Protein AF-A0A558DCY4-F1 (afdb_monomer_lite)

Secondary structure (DSSP, 8-state):
-HHHHTSTTEEEEEETTEEEEEESS-TT-EEE-PPPPTT--GGG----------PPPP------PPP---------TTPPP-----PPP----------S--PPPPS-------S---------S----PSPPPP----HHHHHHHHHHHHHHHHTTTSEEEEETTTEEEEHHHHHHHHHHTTTT-HHHHHHHHHHHHHHHHHHHHHHHHHHTTS--S-HHHHHHHHHHHHHHHHHHHHHHHHHHTT-GGGB-HHHHHHHHHHHHHHHHHHHHHH--

Foldseek 3Di:
DVVLVPDPQWDWDDDPNWIWTARPVDRVPIDGDDPDPPPDDPVPPDDPDPPPPPDDPDDPDDPDDDDDPDDDPPDDPDDDDDPPDDDDDDDDDDDDDDDPDDDDDDPDDDDDDDPDDPDPDPDDPDPDDDDPDPDDDQPLVLLVLLLLLLVLLQVLQQDFWFADPVPGTAGNVNLLVVLVVVPPDDPLSVLSNCLSVLSNVLSVVSNVLSVCSRDDDPCLQVSLVVLVVSLVSLVVSLVSCCVSVPPPPPGTDPSNVSSVVSSVSSVVSSVCSNPPD

Radius of gyration: 35.5 Å; chains: 1; bounding box: 78×74×93 Å

Sequence (277 aa):
MRSSKGRPGSQVVRRQGRVFVVNKQNPRLKARRRRPRPDLPDTARPAPRAVTICGCPADPGRDRGSPRFEGLSMSYPNQPPQWQGHNPPQTSGPGGVPGPYGPPGAPGQYPQYGPGQSGPGPYGPGGAYGPPVPEARNNVPAAIILILGGLLGVVQAFLPWVSMPAVGSLTGFDLVSLAGDAGGGAVEATIFQVCLIAVLVCGGLLLIAGASLVVPMRNRKVLGALSLLVTVMMTVAVVLLLVKAGLGFSGLSVGFYCFLASAVICWPGSLIALFKR

Structure (mmCIF, N/CA/C/O backbone):
data_AF-A0A558DCY4-F1
#
_entry.id   AF-A0A558DCY4-F1
#
loop_
_atom_site.group_PDB
_atom_site.id
_atom_site.type_symbol
_atom_site.label_atom_id
_atom_site.label_alt_id
_atom_site.label_comp_id
_atom_site.label_asym_id
_atom_site.label_entity_id
_atom_site.label_seq_id
_atom_site.pdbx_PDB_ins_code
_atom_site.Cartn_x
_atom_site.Cartn_y
_atom_site.Cartn_z
_atom_site.occupancy
_atom_site.B_iso_or_equiv
_atom_site.auth_seq_id
_atom_site.auth_comp_id
_atom_site.auth_asym_id
_atom_site.auth_atom_id
_atom_site.pdbx_PDB_model_num
ATOM 1 N N . MET A 1 1 ? -9.649 -19.372 53.830 1.00 52.66 1 MET A N 1
ATOM 2 C CA . MET A 1 1 ? -10.724 -18.379 53.558 1.00 52.66 1 MET A CA 1
ATOM 3 C C . MET A 1 1 ? -11.730 -18.214 54.691 1.00 52.66 1 MET A C 1
ATOM 5 O O . MET A 1 1 ? -12.218 -17.102 54.845 1.00 52.66 1 MET A O 1
ATOM 9 N N . ARG A 1 2 ? -12.036 -19.252 55.489 1.00 56.38 2 ARG A N 1
ATOM 10 C CA . ARG A 1 2 ? -12.933 -19.104 56.654 1.00 56.38 2 ARG A CA 1
ATOM 11 C C . ARG A 1 2 ? -12.394 -18.089 57.682 1.00 56.38 2 ARG A C 1
ATOM 13 O O . ARG A 1 2 ? -13.138 -17.219 58.102 1.00 56.38 2 ARG A O 1
ATOM 20 N N . SER A 1 3 ? -11.080 -18.092 57.929 1.00 59.16 3 SER A N 1
ATOM 21 C CA . SER A 1 3 ? -10.411 -17.157 58.856 1.00 59.16 3 SER A CA 1
ATOM 22 C C . SER A 1 3 ? -10.510 -15.666 58.460 1.00 59.16 3 SER A C 1
ATOM 24 O O . SER A 1 3 ? -10.630 -14.805 59.321 1.00 59.16 3 SER A O 1
ATOM 26 N N . SER A 1 4 ? -10.532 -15.327 57.165 1.00 59.69 4 SER A N 1
ATOM 27 C CA . SER A 1 4 ? -10.539 -13.922 56.706 1.00 59.69 4 SER A CA 1
ATOM 28 C C . SER A 1 4 ? -11.935 -13.286 56.707 1.00 59.69 4 SER A C 1
ATOM 30 O O . SER A 1 4 ? -12.057 -12.064 56.787 1.00 59.69 4 SER A O 1
ATOM 32 N N . LYS A 1 5 ? -12.986 -14.111 56.590 1.00 67.44 5 LYS A N 1
ATOM 33 C CA . LYS A 1 5 ? -14.389 -13.668 56.602 1.00 67.44 5 LYS A CA 1
ATOM 34 C C . LYS A 1 5 ? -14.872 -13.265 57.997 1.00 67.44 5 LYS A C 1
ATOM 36 O O . LYS A 1 5 ? -15.756 -12.429 58.078 1.00 67.44 5 LYS A O 1
ATOM 41 N N . GLY A 1 6 ? -14.294 -13.836 59.056 1.00 73.44 6 GLY A N 1
ATOM 42 C CA . GLY A 1 6 ? -14.683 -13.548 60.441 1.00 73.44 6 GLY A CA 1
ATOM 43 C C . GLY A 1 6 ? -14.060 -12.284 61.038 1.00 73.44 6 GLY A C 1
ATOM 44 O O . GLY A 1 6 ? -14.342 -11.963 62.183 1.00 73.44 6 GLY A O 1
ATOM 45 N N . ARG A 1 7 ? -13.197 -11.569 60.301 1.00 78.19 7 ARG A N 1
ATOM 46 C CA . ARG A 1 7 ? -12.603 -10.319 60.794 1.00 78.19 7 ARG A CA 1
ATOM 47 C C . ARG A 1 7 ? -13.562 -9.142 60.563 1.00 78.19 7 ARG A C 1
ATOM 49 O O . ARG A 1 7 ? -14.068 -9.015 59.442 1.00 78.19 7 ARG A O 1
ATOM 56 N N . PRO A 1 8 ? -13.784 -8.268 61.562 1.00 79.38 8 PRO A N 1
ATOM 57 C CA . PRO A 1 8 ? -14.585 -7.063 61.380 1.00 79.38 8 PRO A CA 1
ATOM 58 C C . PRO A 1 8 ? -14.003 -6.203 60.244 1.00 79.38 8 PRO A C 1
ATOM 60 O O . PRO A 1 8 ? -12.789 -6.141 60.035 1.00 79.38 8 PRO A O 1
ATOM 63 N N . GLY A 1 9 ? -14.882 -5.614 59.430 1.00 80.50 9 GLY A N 1
ATOM 64 C CA . GLY A 1 9 ? -14.495 -4.781 58.284 1.00 80.50 9 GLY A CA 1
ATOM 65 C C . GLY A 1 9 ? -14.114 -5.531 56.998 1.00 80.50 9 GLY A C 1
ATOM 66 O O . GLY A 1 9 ? -13.720 -4.888 56.021 1.00 80.50 9 GLY A O 1
ATOM 67 N N . SER A 1 10 ? -14.231 -6.863 56.952 1.00 84.19 10 SER A N 1
ATOM 68 C CA . SER A 1 10 ? -14.021 -7.653 55.731 1.00 84.19 10 SER A CA 1
ATOM 69 C C . SER A 1 10 ? -15.229 -7.587 5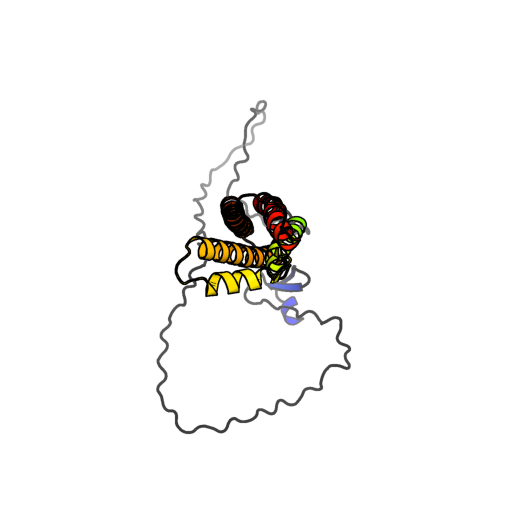4.786 1.00 84.19 10 SER A C 1
ATOM 71 O O . SER A 1 10 ? -16.302 -8.090 55.104 1.00 84.19 10 SER A O 1
ATOM 73 N N . GLN A 1 11 ? -15.047 -7.037 53.581 1.00 85.44 11 GLN A N 1
ATOM 74 C CA . GLN A 1 11 ? -16.069 -6.979 52.532 1.00 85.44 11 GLN A CA 1
ATOM 75 C C . GLN A 1 11 ? -15.696 -7.877 51.345 1.00 85.44 11 GLN A C 1
ATOM 77 O O . GLN A 1 11 ? -14.566 -7.859 50.849 1.00 85.44 11 GLN A O 1
ATOM 82 N N . VAL A 1 12 ? -16.661 -8.658 50.858 1.00 83.75 12 VAL A N 1
ATOM 83 C CA . VAL A 1 12 ? -16.511 -9.446 49.629 1.00 83.75 12 VAL A CA 1
ATOM 84 C C . VAL A 1 12 ? -16.914 -8.577 48.442 1.00 83.75 12 VAL A C 1
ATOM 86 O O . VAL A 1 12 ? -18.043 -8.104 48.373 1.00 83.75 12 VAL A O 1
ATOM 89 N N . VAL A 1 13 ? -16.002 -8.379 47.493 1.00 84.62 13 VAL A N 1
ATOM 90 C CA . VAL A 1 13 ? -16.231 -7.575 46.287 1.00 84.62 13 VAL A CA 1
ATOM 91 C C . VAL A 1 13 ? -15.954 -8.430 45.053 1.00 84.62 13 VAL A C 1
ATOM 93 O O . VAL A 1 13 ? -14.927 -9.107 44.966 1.00 84.62 13 VAL A O 1
ATOM 96 N N . ARG A 1 14 ? -16.859 -8.404 44.070 1.00 81.19 14 ARG A N 1
ATOM 97 C CA . ARG A 1 14 ? -16.650 -9.021 42.751 1.00 81.19 14 ARG A CA 1
ATOM 98 C C . ARG A 1 14 ? -16.167 -7.964 41.758 1.00 81.19 14 ARG A C 1
ATOM 100 O O . ARG A 1 14 ? -16.810 -6.935 41.604 1.00 81.19 14 ARG A O 1
ATOM 107 N N . ARG A 1 15 ? -15.041 -8.213 41.081 1.00 81.94 15 ARG A N 1
ATOM 108 C CA . ARG A 1 15 ? -14.532 -7.375 39.976 1.00 81.94 15 ARG A CA 1
ATOM 109 C C . ARG A 1 15 ? -14.029 -8.274 38.847 1.00 81.94 15 ARG A C 1
ATOM 111 O O . ARG A 1 15 ? -13.264 -9.200 39.116 1.00 81.94 15 ARG A O 1
ATOM 118 N N . GLN A 1 16 ? -14.468 -8.023 37.608 1.00 81.12 16 GLN A N 1
ATOM 119 C CA . GLN A 1 16 ? -14.037 -8.750 36.395 1.00 81.12 16 GLN A CA 1
ATOM 120 C C . GLN A 1 16 ? -14.110 -10.287 36.532 1.00 81.12 16 GLN A C 1
ATOM 122 O O . GLN A 1 16 ? -13.143 -11.008 36.286 1.00 81.12 16 GLN A O 1
ATOM 127 N N . GLY A 1 17 ? -15.229 -10.809 37.045 1.00 80.06 17 GLY A N 1
ATOM 128 C CA . GLY A 1 17 ? -15.421 -12.255 37.225 1.00 80.06 17 GLY A CA 1
ATOM 129 C C . GLY A 1 17 ? -14.544 -12.913 38.306 1.00 80.06 17 GLY A C 1
ATOM 130 O O . GLY A 1 17 ? -14.553 -14.143 38.430 1.00 80.06 17 GLY A O 1
ATOM 131 N N . ARG A 1 18 ? -13.801 -12.129 39.101 1.00 77.69 18 ARG A N 1
ATOM 132 C CA . ARG A 1 18 ? -12.980 -12.582 40.236 1.00 77.69 18 ARG A CA 1
ATOM 133 C C . ARG A 1 18 ? -13.580 -12.084 41.556 1.00 77.69 18 ARG A C 1
ATOM 135 O O . ARG A 1 18 ? -14.090 -10.968 41.635 1.00 77.69 18 ARG A O 1
ATOM 142 N N . VAL A 1 19 ? -13.523 -12.922 42.594 1.00 79.88 19 VAL A N 1
ATOM 143 C CA . VAL A 1 19 ? -14.001 -12.595 43.949 1.00 79.88 19 VAL A CA 1
ATOM 144 C C . VAL A 1 19 ? -12.804 -12.189 44.807 1.00 79.88 19 VAL A C 1
ATOM 146 O O . VAL A 1 19 ? -11.870 -12.978 44.980 1.00 79.88 19 VAL A O 1
ATOM 149 N N . PHE A 1 20 ? -12.846 -10.978 45.351 1.00 80.50 20 PHE A N 1
ATOM 150 C CA . PHE A 1 20 ? -11.863 -10.440 46.285 1.00 80.50 20 PHE A CA 1
ATOM 151 C C . PHE A 1 20 ? -12.498 -10.297 47.667 1.00 80.50 20 PHE A C 1
ATOM 153 O O . PHE A 1 20 ? -13.674 -9.959 47.779 1.00 80.50 20 PHE A O 1
ATOM 160 N N . VAL A 1 21 ? -11.720 -10.539 48.719 1.00 83.31 21 VAL A N 1
ATOM 161 C CA . VAL A 1 21 ? -12.086 -10.141 50.083 1.00 83.31 21 VAL A CA 1
ATOM 162 C C . VAL A 1 21 ? -11.142 -9.012 50.461 1.00 83.31 21 VAL A C 1
ATOM 164 O O . VAL A 1 21 ? -9.927 -9.215 50.492 1.00 83.31 21 VAL A O 1
ATOM 167 N N . VAL A 1 22 ? -11.691 -7.818 50.658 1.00 82.88 22 VAL A N 1
ATOM 168 C CA . VAL A 1 22 ? -10.939 -6.615 51.019 1.00 82.88 22 VAL A CA 1
ATOM 169 C C . VAL A 1 22 ? -11.360 -6.225 52.426 1.00 82.88 22 VAL A C 1
ATOM 171 O O . VAL A 1 22 ? -12.546 -6.040 52.681 1.00 82.88 22 VAL A O 1
ATOM 174 N N . ASN A 1 23 ? -10.402 -6.114 53.340 1.00 84.44 23 ASN A N 1
ATOM 175 C CA . ASN A 1 23 ? -10.661 -5.566 54.663 1.00 84.44 23 ASN A CA 1
ATOM 176 C C . ASN A 1 23 ? -10.455 -4.044 54.620 1.00 84.44 23 ASN A C 1
ATOM 178 O O . ASN A 1 23 ? -9.368 -3.586 54.262 1.00 84.44 23 ASN A O 1
ATOM 182 N N . LYS A 1 24 ? -11.498 -3.265 54.940 1.00 79.31 24 LYS A N 1
ATOM 183 C CA . LYS A 1 24 ? -11.440 -1.791 54.908 1.00 79.31 24 LYS A CA 1
ATOM 184 C C . LYS A 1 24 ? -10.481 -1.212 55.952 1.00 79.31 24 LYS A C 1
ATOM 186 O O . LYS A 1 24 ? -9.876 -0.182 55.688 1.00 79.31 24 LYS A O 1
ATOM 191 N N . GLN A 1 25 ? -10.328 -1.874 57.100 1.00 80.75 25 GLN A N 1
ATOM 192 C CA . GLN A 1 25 ? -9.461 -1.419 58.191 1.00 80.75 25 GLN A CA 1
ATOM 193 C C . GLN A 1 25 ? -7.987 -1.729 57.918 1.00 80.75 25 GLN A C 1
ATOM 195 O O . GLN A 1 25 ? -7.107 -1.014 58.383 1.00 80.75 25 GLN A O 1
ATOM 200 N N . ASN A 1 26 ? -7.698 -2.778 57.141 1.00 79.50 26 ASN A N 1
ATOM 201 C CA . ASN A 1 26 ? -6.329 -3.120 56.772 1.00 79.50 26 ASN A CA 1
ATOM 202 C C . ASN A 1 26 ? -6.224 -3.543 55.291 1.00 79.50 26 ASN A C 1
ATOM 204 O O . ASN A 1 26 ? -6.320 -4.736 54.971 1.00 79.50 26 ASN A O 1
ATOM 208 N N . PRO A 1 27 ? -5.975 -2.585 54.372 1.00 76.19 27 PRO A N 1
ATOM 209 C CA . PRO A 1 27 ? -5.927 -2.826 52.926 1.00 76.19 27 PRO A CA 1
ATOM 210 C C . PRO A 1 27 ? -4.817 -3.783 52.472 1.00 76.19 27 PRO A C 1
ATOM 212 O O . PRO A 1 27 ? -4.854 -4.249 51.329 1.00 76.19 27 PRO A O 1
ATOM 215 N N . ARG A 1 28 ? -3.827 -4.066 53.335 1.00 74.56 28 ARG A N 1
ATOM 216 C CA . ARG A 1 28 ? -2.714 -4.986 53.047 1.00 74.56 28 ARG A CA 1
ATOM 217 C C . ARG A 1 28 ? -3.142 -6.457 53.111 1.00 74.56 28 ARG A C 1
ATOM 219 O O . ARG A 1 28 ? -2.516 -7.305 52.483 1.00 74.56 28 ARG A O 1
ATOM 226 N N . LEU A 1 29 ? -4.255 -6.768 53.780 1.00 68.75 29 LEU A N 1
ATOM 227 C CA . LEU A 1 29 ? -4.820 -8.118 53.859 1.00 68.75 29 LEU A CA 1
ATOM 228 C C . LEU A 1 29 ? -5.754 -8.403 52.670 1.00 68.75 29 LEU A C 1
ATOM 230 O O . LEU A 1 29 ? -6.967 -8.548 52.828 1.00 68.75 29 LEU A O 1
ATOM 234 N N . LYS A 1 30 ? -5.202 -8.485 51.454 1.00 68.12 30 LYS A N 1
ATOM 235 C CA . LYS A 1 30 ? -5.955 -8.901 50.255 1.00 68.12 30 LYS A CA 1
ATOM 236 C C . LYS A 1 30 ? -5.754 -10.388 49.992 1.00 68.12 30 LYS A C 1
ATOM 238 O O . LYS A 1 30 ? -4.741 -10.806 49.443 1.00 68.12 30 LYS A O 1
ATOM 243 N N . ALA A 1 31 ? -6.758 -11.195 50.321 1.00 71.94 31 ALA A N 1
ATOM 244 C CA . ALA A 1 31 ? -6.785 -12.599 49.922 1.00 71.94 31 ALA A CA 1
ATOM 245 C C . ALA A 1 31 ? -7.460 -12.734 48.547 1.00 71.94 31 ALA A C 1
ATOM 247 O O . ALA A 1 31 ? -8.645 -12.425 48.383 1.00 71.94 31 ALA A O 1
ATOM 248 N N . ARG A 1 32 ? -6.717 -13.208 47.540 1.00 68.06 32 ARG A N 1
ATOM 249 C CA . ARG A 1 32 ? -7.253 -13.473 46.197 1.00 68.06 32 ARG A CA 1
ATOM 250 C C . ARG A 1 32 ? -7.753 -14.913 46.107 1.00 68.06 32 ARG A C 1
ATOM 252 O O . ARG A 1 32 ? -6.980 -15.846 46.313 1.00 68.06 32 ARG A O 1
ATOM 259 N N . ARG A 1 33 ? -9.020 -15.121 45.726 1.00 68.62 33 ARG A N 1
ATOM 260 C CA . ARG A 1 33 ? -9.483 -16.460 45.329 1.00 68.62 33 ARG A CA 1
ATOM 261 C C . ARG A 1 33 ? -8.935 -16.764 43.937 1.00 68.62 33 ARG A C 1
ATOM 263 O O . ARG A 1 33 ? -9.321 -16.101 42.973 1.00 68.62 33 ARG A O 1
ATOM 270 N N . ARG A 1 34 ? -8.052 -17.760 43.807 1.00 62.53 34 ARG A N 1
ATOM 271 C CA . ARG A 1 34 ? -7.831 -18.393 42.499 1.00 62.53 34 ARG A CA 1
ATOM 272 C C . ARG A 1 34 ? -9.166 -19.020 42.085 1.00 62.53 34 ARG A C 1
ATOM 274 O O . ARG A 1 34 ? -9.778 -19.727 42.885 1.00 62.53 34 ARG A O 1
ATOM 281 N N . ARG A 1 35 ? -9.664 -18.689 40.887 1.00 63.62 35 ARG A N 1
ATOM 282 C CA . ARG A 1 35 ? -10.815 -19.398 40.309 1.00 63.62 35 ARG A CA 1
ATOM 283 C C . ARG A 1 35 ? -10.435 -20.884 40.241 1.00 63.62 35 ARG A C 1
ATOM 285 O O . ARG A 1 35 ? -9.334 -21.164 39.763 1.00 63.62 35 ARG A O 1
ATOM 292 N N . PRO A 1 36 ? -11.296 -21.806 40.699 1.00 60.84 36 PRO A N 1
ATOM 293 C CA . PRO A 1 36 ? -11.216 -23.189 40.251 1.00 60.84 36 PRO A CA 1
ATOM 294 C C . PRO A 1 36 ? -11.235 -23.166 38.717 1.00 60.84 36 PRO A C 1
ATOM 296 O O . PRO A 1 36 ? -12.074 -22.467 38.143 1.00 60.84 36 PRO A O 1
ATOM 299 N N . ARG A 1 37 ? -10.260 -23.810 38.064 1.00 62.88 37 ARG A N 1
ATOM 300 C CA . ARG A 1 37 ? -10.316 -24.021 36.611 1.00 62.88 37 ARG A CA 1
ATOM 301 C C . ARG A 1 37 ? -11.556 -24.887 36.349 1.00 62.88 37 ARG A C 1
ATOM 303 O O . ARG A 1 37 ? -11.619 -25.946 36.966 1.00 62.88 37 ARG A O 1
ATOM 310 N N . PRO A 1 38 ? -12.528 -24.441 35.534 1.00 64.38 38 PRO A N 1
ATOM 311 C CA . PRO A 1 38 ? -13.758 -25.200 35.306 1.00 64.38 38 PRO A CA 1
ATOM 312 C C . PRO A 1 38 ? -13.541 -26.544 34.594 1.00 64.38 38 PRO A C 1
ATOM 314 O O . PRO A 1 38 ? -14.402 -27.404 34.685 1.00 64.38 38 PRO A O 1
ATOM 317 N N . ASP A 1 39 ? -12.377 -26.753 33.968 1.00 66.88 39 ASP A N 1
ATOM 318 C CA . ASP A 1 39 ? -12.227 -27.791 32.937 1.00 66.88 39 ASP A CA 1
ATOM 319 C C . ASP A 1 39 ? -11.108 -28.805 33.220 1.00 66.88 39 ASP A C 1
ATOM 321 O O . ASP A 1 39 ? -10.559 -29.393 32.293 1.00 66.88 39 ASP A O 1
ATOM 325 N N . LEU A 1 40 ? -10.716 -29.004 34.486 1.00 59.88 40 LEU A N 1
ATOM 326 C CA . LEU A 1 40 ? -9.776 -30.077 34.823 1.00 59.88 40 LEU A CA 1
ATOM 327 C C . LEU A 1 40 ? -10.504 -31.184 35.601 1.00 59.88 40 LEU A C 1
ATOM 329 O O . LEU A 1 40 ? -10.828 -30.955 36.768 1.00 59.88 40 LEU A O 1
ATOM 333 N N . PRO A 1 41 ? -10.776 -32.355 34.990 1.00 71.75 41 PRO A N 1
ATOM 334 C CA . PRO A 1 41 ? -11.315 -33.499 35.718 1.00 71.75 41 PRO A CA 1
ATOM 335 C C . PRO A 1 41 ? -10.353 -33.889 36.849 1.00 71.75 41 PRO A C 1
ATOM 337 O O . PRO A 1 41 ? -9.132 -33.841 36.681 1.00 71.75 41 PRO A O 1
ATOM 340 N N . ASP A 1 42 ? -10.893 -34.264 38.014 1.00 59.09 42 ASP A N 1
ATOM 341 C CA . ASP A 1 42 ? -10.106 -34.565 39.225 1.00 59.09 42 ASP A CA 1
ATOM 342 C C . ASP A 1 42 ? -9.098 -35.719 39.033 1.00 59.09 42 ASP A C 1
ATOM 344 O O . ASP A 1 42 ? -8.146 -35.846 39.802 1.00 59.09 42 ASP A O 1
ATOM 348 N N . THR A 1 43 ? -9.230 -36.501 37.959 1.00 69.50 43 THR A N 1
ATOM 349 C CA . THR A 1 43 ? -8.285 -37.553 37.557 1.00 69.50 43 THR A CA 1
ATOM 350 C C . THR A 1 43 ? -6.954 -37.023 37.015 1.00 69.50 43 THR A C 1
ATOM 352 O O . THR A 1 43 ? -5.982 -37.771 36.958 1.00 69.50 43 THR A O 1
ATOM 355 N N . ALA A 1 44 ? -6.862 -35.735 36.664 1.00 56.28 44 ALA A N 1
ATOM 356 C CA . ALA A 1 44 ? -5.641 -35.106 36.154 1.00 56.28 44 ALA A CA 1
ATOM 357 C C . ALA A 1 44 ? -4.844 -34.345 37.231 1.00 56.28 44 ALA A C 1
ATOM 359 O O . ALA A 1 44 ? -3.993 -33.514 36.899 1.00 56.28 44 ALA A O 1
ATOM 360 N N . ARG A 1 45 ? -5.099 -34.589 38.526 1.00 49.00 45 ARG A N 1
ATOM 361 C CA . ARG A 1 45 ? -4.171 -34.165 39.584 1.00 49.00 45 ARG A CA 1
ATOM 362 C C . ARG A 1 45 ? -3.000 -35.146 39.627 1.00 49.00 45 ARG A C 1
ATOM 364 O O . ARG A 1 45 ? -3.188 -36.256 40.120 1.00 49.00 45 ARG A O 1
ATOM 371 N N . PRO A 1 46 ? -1.791 -34.771 39.167 1.00 55.78 46 PRO A N 1
ATOM 372 C CA . PRO A 1 46 ? -0.624 -35.592 39.431 1.00 55.78 46 PRO A CA 1
ATOM 373 C C . PRO A 1 46 ? -0.477 -35.721 40.949 1.00 55.78 46 PRO A C 1
ATOM 375 O O . PRO A 1 46 ? -0.542 -34.718 41.670 1.00 55.78 46 PRO A O 1
ATOM 378 N N . ALA A 1 47 ? -0.319 -36.958 41.423 1.00 59.72 47 ALA A N 1
ATOM 379 C CA . ALA A 1 47 ? 0.036 -37.245 42.806 1.00 59.72 47 ALA A CA 1
ATOM 380 C C . ALA A 1 47 ? 1.196 -36.324 43.226 1.00 59.72 47 ALA A C 1
ATOM 382 O O . ALA A 1 47 ? 2.054 -36.032 42.384 1.00 59.72 47 ALA A O 1
ATOM 383 N N . PRO A 1 48 ? 1.218 -35.824 44.476 1.00 51.69 48 PRO A N 1
ATOM 384 C CA . PRO A 1 48 ? 2.277 -34.946 44.949 1.00 51.69 48 PRO A CA 1
ATOM 385 C C . PRO A 1 48 ? 3.615 -35.655 44.746 1.00 51.69 48 PRO A C 1
ATOM 387 O O . PRO A 1 48 ? 3.980 -36.551 45.501 1.00 51.69 48 PRO A O 1
ATOM 390 N N . ARG A 1 49 ? 4.330 -35.287 43.677 1.00 46.53 49 ARG A N 1
ATOM 391 C CA . ARG A 1 49 ? 5.702 -35.729 43.475 1.00 46.53 49 ARG A CA 1
ATOM 392 C C . ARG A 1 49 ? 6.472 -35.160 44.649 1.00 46.53 49 ARG A C 1
ATOM 394 O O . ARG A 1 49 ? 6.532 -33.939 44.805 1.00 46.53 49 ARG A O 1
ATOM 401 N N . ALA A 1 50 ? 6.987 -36.057 45.486 1.00 47.81 50 ALA A N 1
ATOM 402 C CA . ALA A 1 50 ? 7.979 -35.733 46.488 1.00 47.81 50 ALA A CA 1
ATOM 403 C C . ALA A 1 50 ? 9.036 -34.871 45.795 1.00 47.81 50 ALA A C 1
ATOM 405 O O . ALA A 1 50 ? 9.678 -35.302 44.836 1.00 47.81 50 ALA A O 1
ATOM 406 N N . VAL A 1 51 ? 9.113 -33.606 46.200 1.00 44.88 51 VAL A N 1
ATOM 407 C CA . VAL A 1 51 ? 10.151 -32.700 45.733 1.00 44.88 51 VAL A CA 1
ATOM 408 C C . VAL A 1 51 ? 11.426 -33.201 46.390 1.00 44.88 51 VAL A C 1
ATOM 410 O O . VAL A 1 51 ? 11.739 -32.837 47.520 1.00 44.88 51 VAL A O 1
ATOM 413 N N . THR A 1 52 ? 12.123 -34.102 45.702 1.00 50.47 52 THR A N 1
ATOM 414 C CA . THR A 1 52 ? 13.517 -34.404 45.994 1.00 50.47 52 THR A CA 1
ATOM 415 C C . THR A 1 52 ? 14.275 -33.115 45.734 1.00 50.47 52 THR A C 1
ATOM 417 O O . THR A 1 52 ? 14.458 -32.697 44.592 1.00 50.47 52 THR A O 1
ATOM 420 N N . ILE A 1 53 ? 14.636 -32.437 46.819 1.00 45.72 53 ILE A N 1
ATOM 421 C CA . ILE A 1 53 ? 15.583 -31.333 46.810 1.00 45.72 53 ILE A CA 1
ATOM 422 C C . ILE A 1 53 ? 16.901 -31.953 46.344 1.00 45.72 53 ILE A C 1
ATOM 424 O O . ILE A 1 53 ? 17.592 -32.606 47.120 1.00 45.72 53 ILE A O 1
ATOM 428 N N . CYS A 1 54 ? 17.214 -31.828 45.053 1.00 41.25 54 CYS A N 1
ATOM 429 C CA . CYS A 1 54 ? 18.557 -32.099 44.566 1.00 41.25 54 CYS A CA 1
ATOM 430 C C . CYS A 1 54 ? 19.486 -31.119 45.282 1.00 41.25 54 CYS A C 1
ATOM 432 O O . CYS A 1 54 ? 19.429 -29.913 45.046 1.00 41.25 54 CYS A O 1
ATOM 434 N N . GLY A 1 55 ? 20.287 -31.650 46.206 1.00 44.81 55 GLY A N 1
ATOM 435 C CA . GLY A 1 55 ? 21.383 -30.925 46.818 1.00 44.81 55 GLY A CA 1
ATOM 436 C C . GLY A 1 55 ? 22.343 -30.478 45.726 1.00 44.81 55 GLY A C 1
ATOM 437 O O . GLY A 1 55 ? 22.933 -31.305 45.033 1.00 44.81 55 GLY A O 1
ATOM 438 N N . CYS A 1 56 ? 22.485 -29.166 45.564 1.00 39.94 56 CYS A N 1
ATOM 439 C CA . CYS A 1 56 ? 23.652 -28.620 44.896 1.00 39.94 56 CYS A CA 1
ATOM 440 C C . CYS A 1 56 ? 24.875 -28.966 45.761 1.00 39.94 56 CYS A C 1
ATOM 442 O O . CYS A 1 56 ? 24.833 -28.711 46.969 1.00 39.94 56 CYS A O 1
ATOM 444 N N . PRO A 1 57 ? 25.942 -29.551 45.193 1.00 53.84 57 PRO A N 1
ATOM 445 C CA . PRO A 1 57 ? 27.187 -29.731 45.920 1.00 53.84 57 PRO A CA 1
ATOM 446 C C . PRO A 1 57 ? 27.722 -28.356 46.330 1.00 53.84 57 PRO A C 1
ATOM 448 O O . PRO A 1 57 ? 27.732 -27.412 45.539 1.00 53.84 57 PRO A O 1
ATOM 451 N N . ALA A 1 58 ? 28.097 -28.253 47.603 1.00 51.16 58 ALA A N 1
ATOM 452 C CA . ALA A 1 58 ? 28.715 -27.076 48.181 1.00 51.16 58 ALA A CA 1
ATOM 453 C C . ALA A 1 58 ? 29.998 -26.738 47.413 1.00 51.16 58 ALA A C 1
ATOM 455 O O . ALA A 1 58 ? 30.892 -27.572 47.307 1.00 51.16 58 ALA A O 1
ATOM 456 N N . ASP A 1 59 ? 30.059 -25.520 46.884 1.00 48.84 59 ASP A N 1
ATOM 457 C CA . ASP A 1 59 ? 31.254 -24.902 46.317 1.00 48.84 59 ASP A CA 1
ATOM 458 C C . ASP A 1 59 ? 32.051 -24.270 47.480 1.00 48.84 59 ASP A C 1
ATOM 460 O O . ASP A 1 59 ? 31.586 -23.277 48.056 1.00 48.84 59 ASP A O 1
ATOM 464 N N . PRO A 1 60 ? 33.187 -24.845 47.924 1.00 58.09 60 PRO A N 1
ATOM 465 C CA . PRO A 1 60 ? 33.939 -24.333 49.058 1.00 58.09 60 PRO A CA 1
ATOM 466 C C . PRO A 1 60 ? 35.007 -23.375 48.531 1.00 58.09 60 PRO A C 1
ATOM 468 O O . PRO A 1 60 ? 36.146 -23.773 48.300 1.00 58.09 60 PRO A O 1
ATOM 471 N N . GLY A 1 61 ? 34.659 -22.108 48.292 1.00 54.66 61 GLY A N 1
ATOM 472 C CA . GLY A 1 61 ? 35.694 -21.195 47.796 1.00 54.66 61 GLY A CA 1
ATOM 473 C C . GLY A 1 61 ? 35.311 -19.782 47.394 1.00 54.66 61 GLY A C 1
ATOM 474 O O . GLY A 1 61 ? 36.005 -19.200 46.560 1.00 54.66 61 GLY A O 1
ATOM 475 N N . ARG A 1 62 ? 34.246 -19.186 47.943 1.00 44.81 62 ARG A N 1
ATOM 476 C CA . ARG A 1 62 ? 33.924 -17.786 47.623 1.00 44.81 62 ARG A CA 1
ATOM 477 C C . ARG A 1 62 ? 33.633 -16.927 48.845 1.00 44.81 62 ARG A C 1
ATOM 479 O O . ARG A 1 62 ? 32.537 -16.408 49.017 1.00 44.81 62 ARG A O 1
ATOM 486 N N . ASP A 1 63 ? 34.687 -16.691 49.619 1.00 57.00 63 ASP A N 1
ATOM 487 C CA . ASP A 1 63 ? 34.833 -15.461 50.393 1.00 57.00 63 ASP A CA 1
ATOM 488 C C . ASP A 1 63 ? 34.995 -14.281 49.426 1.00 57.00 63 ASP A C 1
ATOM 490 O O . ASP A 1 63 ? 36.080 -13.988 48.919 1.00 57.00 63 ASP A O 1
ATOM 494 N N . ARG A 1 64 ? 33.893 -13.588 49.135 1.00 48.56 64 ARG A N 1
ATOM 495 C CA . ARG A 1 64 ? 33.938 -12.193 48.685 1.00 48.56 64 ARG A CA 1
ATOM 496 C C . ARG A 1 64 ? 32.894 -11.407 49.450 1.00 48.56 64 ARG A C 1
ATOM 498 O O . ARG A 1 64 ? 31.705 -11.699 49.371 1.00 48.56 64 ARG A 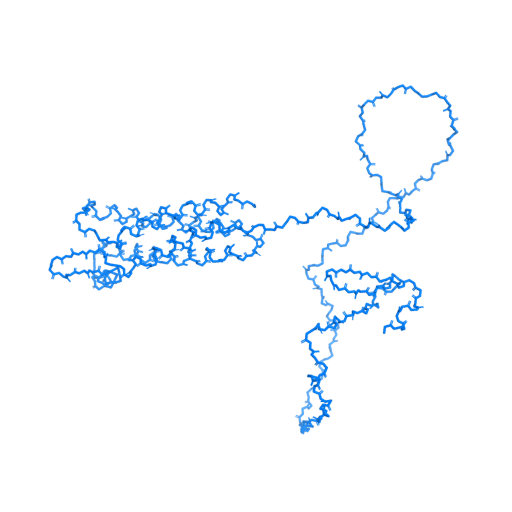O 1
ATOM 505 N N . GLY A 1 65 ? 33.397 -10.430 50.200 1.00 46.91 65 GLY A N 1
ATOM 506 C CA . GLY A 1 65 ? 32.652 -9.595 51.122 1.00 46.91 65 GLY A CA 1
ATOM 507 C C . GLY A 1 65 ? 31.360 -9.045 50.533 1.00 46.91 65 GLY A C 1
ATOM 508 O O . GLY A 1 65 ? 31.330 -8.476 49.443 1.00 46.91 65 GLY A O 1
ATOM 509 N N . SER A 1 66 ? 30.297 -9.209 51.310 1.00 43.38 66 SER A N 1
ATOM 510 C CA . SER A 1 66 ? 29.010 -8.565 51.114 1.00 43.38 66 SER A CA 1
ATOM 511 C C . SER A 1 66 ? 29.189 -7.043 51.101 1.00 43.38 66 SER A C 1
ATOM 513 O O . SER A 1 66 ? 29.563 -6.478 52.133 1.00 43.38 66 SER A O 1
ATOM 515 N N . PRO A 1 67 ? 28.899 -6.338 49.993 1.00 47.94 67 PRO A N 1
ATOM 516 C CA . PRO A 1 67 ? 28.727 -4.902 50.069 1.00 47.94 67 PRO A CA 1
ATOM 517 C C . PRO A 1 67 ? 27.456 -4.631 50.875 1.00 47.94 67 PRO A C 1
ATOM 519 O O . PRO A 1 67 ? 26.364 -5.117 50.570 1.00 47.94 67 PRO A O 1
ATOM 522 N N . ARG A 1 68 ? 27.635 -3.871 51.953 1.00 47.22 68 ARG A N 1
ATOM 523 C CA . ARG A 1 68 ? 26.583 -3.294 52.784 1.00 47.22 68 ARG A CA 1
ATOM 524 C C . ARG A 1 68 ? 25.686 -2.455 51.864 1.00 47.22 68 ARG A C 1
ATOM 526 O O . ARG A 1 68 ? 26.072 -1.370 51.449 1.00 47.22 68 ARG A O 1
ATOM 533 N N . PHE A 1 69 ? 24.522 -2.984 51.487 1.00 43.62 69 PHE A N 1
ATOM 534 C CA . PHE A 1 69 ? 23.506 -2.228 50.754 1.00 43.62 69 PHE A CA 1
ATOM 535 C C . PHE A 1 69 ? 22.875 -1.223 51.722 1.00 43.62 69 PHE A C 1
ATOM 537 O O . PHE A 1 69 ? 21.905 -1.521 52.420 1.00 43.62 69 PHE A O 1
ATOM 544 N N . GLU A 1 70 ? 23.475 -0.039 51.800 1.00 46.75 70 GLU A N 1
ATOM 545 C CA . GLU A 1 70 ? 22.807 1.146 52.323 1.00 46.75 70 GLU A CA 1
ATOM 546 C C . GLU A 1 70 ? 21.633 1.497 51.401 1.00 46.75 70 GLU A C 1
ATOM 548 O O . GLU A 1 70 ? 21.699 1.371 50.177 1.00 46.75 70 GLU A O 1
ATOM 553 N N . GLY A 1 71 ? 20.507 1.840 52.023 1.00 50.88 71 GLY A N 1
ATOM 554 C CA . GLY A 1 71 ? 19.207 1.955 51.383 1.00 50.88 71 GLY A CA 1
ATOM 555 C C . GLY A 1 71 ? 19.170 2.978 50.253 1.00 50.88 71 GLY A C 1
ATOM 556 O O . GLY A 1 71 ? 19.040 4.174 50.489 1.00 50.88 71 GLY A O 1
ATOM 557 N N . LEU A 1 72 ? 19.153 2.490 49.015 1.00 42.62 72 LEU A N 1
ATOM 558 C CA . LEU A 1 72 ? 18.673 3.253 47.872 1.00 42.62 72 LEU A CA 1
ATOM 559 C C . LEU A 1 72 ? 17.151 3.111 47.817 1.00 42.62 72 LEU A C 1
ATOM 561 O O . LEU A 1 72 ? 16.599 2.116 47.340 1.00 42.62 72 LEU A O 1
ATOM 565 N N . SER A 1 73 ? 16.470 4.121 48.354 1.00 45.59 73 SER A N 1
ATOM 566 C CA . SER A 1 73 ? 15.050 4.363 48.133 1.00 45.59 73 SER A CA 1
ATOM 567 C C . SER A 1 73 ? 14.807 4.500 46.628 1.00 45.59 73 SER A C 1
ATOM 569 O O . SER A 1 73 ? 15.098 5.511 45.994 1.00 45.59 73 SER A O 1
ATOM 571 N N . MET A 1 74 ? 14.295 3.428 46.031 1.00 47.09 74 MET A N 1
ATOM 572 C CA . MET A 1 74 ? 13.951 3.375 44.616 1.00 47.09 74 MET A CA 1
ATOM 573 C C . MET A 1 74 ? 12.712 4.256 44.381 1.00 47.09 74 MET A C 1
ATOM 575 O O . MET A 1 74 ? 11.569 3.805 44.486 1.00 47.09 74 MET A O 1
ATOM 579 N N . SER A 1 75 ? 12.945 5.546 44.128 1.00 45.03 75 SER A N 1
ATOM 580 C CA . SER A 1 75 ? 11.928 6.492 43.667 1.00 45.03 75 SER A CA 1
ATOM 581 C C . SER A 1 75 ? 11.423 6.046 42.299 1.00 45.03 75 SER A C 1
ATOM 583 O O . SER A 1 75 ? 12.167 6.034 41.324 1.00 45.03 75 SER A O 1
ATOM 585 N N . TYR A 1 76 ? 10.150 5.660 42.225 1.00 46.09 76 TYR A N 1
ATOM 586 C CA . TYR A 1 76 ? 9.474 5.381 40.962 1.00 46.09 76 TYR A CA 1
ATOM 587 C C . TYR A 1 76 ? 9.151 6.714 40.265 1.00 46.09 76 TYR A C 1
ATOM 589 O O . TYR A 1 76 ? 8.325 7.464 40.788 1.00 46.09 76 TYR A O 1
ATOM 597 N N . PRO A 1 77 ? 9.705 7.008 39.074 1.00 51.34 77 PRO A N 1
ATOM 598 C CA . PRO A 1 77 ? 9.537 8.300 38.399 1.00 51.34 77 PRO A CA 1
ATOM 599 C C . PRO A 1 77 ? 8.151 8.509 37.750 1.00 51.34 77 PRO A C 1
ATOM 601 O O . PRO A 1 77 ? 8.024 9.272 36.806 1.00 51.34 77 PRO A O 1
ATOM 604 N N . ASN A 1 78 ? 7.096 7.834 38.222 1.00 55.09 78 ASN A N 1
ATOM 605 C CA . ASN A 1 78 ? 5.744 7.945 37.656 1.00 55.09 78 ASN A CA 1
ATOM 606 C C . ASN A 1 78 ? 4.625 7.753 38.697 1.00 55.09 78 ASN A C 1
ATOM 608 O O . ASN A 1 78 ? 3.561 7.212 38.388 1.00 55.09 78 ASN A O 1
ATOM 612 N N . GLN A 1 79 ? 4.836 8.185 39.946 1.00 51.00 79 GLN A N 1
ATOM 613 C CA . GLN A 1 79 ? 3.689 8.409 40.827 1.00 51.00 79 GLN A CA 1
ATOM 614 C C . GLN A 1 79 ? 3.016 9.732 40.435 1.00 51.00 79 GLN A C 1
ATOM 616 O O . GLN A 1 79 ? 3.666 10.774 40.517 1.00 51.00 79 GLN A O 1
ATOM 621 N N . PRO A 1 80 ? 1.740 9.725 40.001 1.00 51.16 80 PRO A N 1
ATOM 622 C CA . PRO A 1 80 ? 1.003 10.966 39.820 1.00 51.16 80 PRO A CA 1
ATOM 623 C C . PRO A 1 80 ? 0.960 11.711 41.163 1.00 51.16 80 PRO A C 1
ATOM 625 O O . PRO A 1 80 ? 0.834 11.054 42.205 1.00 51.16 80 PRO A O 1
ATOM 628 N N . PRO A 1 81 ? 1.082 13.050 41.157 1.00 52.44 81 PRO A N 1
ATOM 629 C CA . PRO A 1 81 ? 1.145 13.849 42.370 1.00 52.44 81 PRO A CA 1
ATOM 630 C C . PRO A 1 81 ? -0.046 13.516 43.265 1.00 52.44 81 PRO A C 1
ATOM 632 O O . PRO A 1 81 ? -1.209 13.629 42.867 1.00 52.44 81 PRO A O 1
ATOM 635 N N . GLN A 1 82 ? 0.262 13.044 44.472 1.00 48.78 82 GLN A N 1
ATOM 636 C CA . GLN A 1 82 ? -0.735 12.886 45.514 1.00 48.78 82 GLN A CA 1
ATOM 637 C C . GLN A 1 82 ? -1.188 14.294 45.878 1.00 48.78 82 GLN A C 1
ATOM 639 O O . GLN A 1 82 ? -0.438 15.056 46.482 1.00 48.78 82 GLN A O 1
ATOM 644 N N . TRP A 1 83 ? -2.395 14.650 45.446 1.00 46.09 83 TRP A N 1
ATOM 645 C CA . TRP A 1 83 ? -3.059 15.877 45.850 1.00 46.09 83 TRP A CA 1
ATOM 646 C C . TRP A 1 83 ? -3.187 15.872 47.375 1.00 46.09 83 TRP A C 1
ATOM 648 O O . TRP A 1 83 ? -4.055 15.207 47.941 1.00 46.09 83 TRP A O 1
ATOM 658 N N . GLN A 1 84 ? -2.278 16.587 48.037 1.00 49.66 84 GLN A N 1
ATOM 659 C CA . GLN A 1 84 ? -2.415 16.977 49.431 1.00 49.66 84 GLN A CA 1
ATOM 660 C C . GLN A 1 84 ? -3.607 17.926 49.502 1.00 49.66 84 GLN A C 1
ATOM 662 O O . GLN A 1 84 ? -3.523 19.091 49.118 1.00 49.66 84 GLN A O 1
ATOM 667 N N . GLY A 1 85 ? -4.746 17.380 49.924 1.00 43.41 85 GLY A N 1
ATOM 668 C CA . GLY A 1 85 ? -5.960 18.140 50.168 1.00 43.41 85 GLY A CA 1
ATOM 669 C C . GLY A 1 85 ? -5.702 19.195 51.234 1.00 43.41 85 GLY A C 1
ATOM 670 O O . GLY A 1 85 ? -5.634 18.884 52.421 1.00 43.41 85 GLY A O 1
ATOM 671 N N . HIS A 1 86 ? -5.560 20.443 50.797 1.00 47.81 86 HIS A N 1
ATOM 672 C CA . HIS A 1 86 ? -5.781 21.606 51.640 1.00 47.81 86 HIS A CA 1
ATOM 673 C C . HIS A 1 86 ? -7.269 21.626 52.003 1.00 47.81 86 HIS A C 1
ATOM 675 O O . HIS A 1 86 ? -8.112 21.951 51.170 1.00 47.81 86 HIS A O 1
ATOM 681 N N . ASN A 1 87 ? -7.594 21.234 53.234 1.00 46.44 87 ASN A N 1
ATOM 682 C CA . ASN A 1 87 ? -8.894 21.534 53.820 1.00 46.44 87 ASN A CA 1
ATOM 683 C C . ASN A 1 87 ? -8.900 23.026 54.188 1.00 46.44 87 ASN A C 1
ATOM 685 O O . ASN A 1 87 ? -8.080 23.426 55.018 1.00 46.44 87 ASN A O 1
ATOM 689 N N . PRO A 1 88 ? -9.779 23.860 53.605 1.00 57.78 88 PRO A N 1
ATOM 690 C CA . PRO A 1 88 ? -9.960 25.215 54.098 1.00 57.78 88 PRO A CA 1
ATOM 691 C C . PRO A 1 88 ? -10.574 25.181 55.512 1.00 57.78 88 PRO A C 1
ATOM 693 O O . PRO A 1 88 ? -11.337 24.261 55.830 1.00 57.78 88 PRO A O 1
ATOM 696 N N . PRO A 1 89 ? -10.241 26.156 56.374 1.00 51.34 89 PRO A N 1
ATOM 697 C CA . PRO A 1 89 ? -10.768 26.226 57.730 1.00 51.34 89 PRO A CA 1
ATOM 698 C C . PRO A 1 89 ? -12.292 26.387 57.702 1.00 51.34 89 PRO A C 1
ATOM 700 O O . PRO A 1 89 ? -12.824 27.297 57.069 1.00 51.34 89 PRO A O 1
ATOM 703 N N . GLN A 1 90 ? -12.995 25.481 58.387 1.00 48.44 90 GLN A N 1
ATOM 704 C CA . GLN A 1 90 ? -14.432 25.583 58.620 1.00 48.44 90 GLN A CA 1
ATOM 705 C C . GLN A 1 90 ? -14.701 26.739 59.584 1.00 48.44 90 GLN A C 1
ATOM 707 O O . GLN A 1 90 ? -14.453 26.638 60.784 1.00 48.44 90 GLN A O 1
ATOM 712 N N . THR A 1 91 ? -15.216 27.840 59.051 1.00 49.50 91 THR A N 1
ATOM 713 C CA . THR A 1 91 ? -15.795 28.936 59.824 1.00 49.50 91 THR A CA 1
ATOM 714 C C . THR A 1 91 ? -17.171 28.514 60.335 1.00 49.50 91 THR A C 1
ATOM 716 O O . THR A 1 91 ? -18.134 28.392 59.581 1.00 49.50 91 THR A O 1
ATOM 719 N N . SER A 1 92 ? -17.261 28.273 61.640 1.00 53.97 92 SER A N 1
ATOM 720 C CA . SER A 1 92 ? -18.510 28.087 62.376 1.00 53.97 92 SER A CA 1
ATOM 721 C C . SER A 1 92 ? -19.253 29.423 62.493 1.00 53.97 92 SER A C 1
ATOM 723 O O . SER A 1 92 ? -18.857 30.282 63.279 1.00 53.97 92 SER A O 1
ATOM 725 N N . GLY A 1 93 ? -20.315 29.603 61.705 1.00 43.84 93 GLY A N 1
ATOM 726 C CA . GLY A 1 93 ? -21.253 30.723 61.827 1.00 43.84 93 GLY A CA 1
ATOM 727 C C . GLY A 1 93 ? -22.485 30.337 62.665 1.00 43.84 93 GLY A C 1
ATOM 728 O O . GLY A 1 93 ? -23.046 29.266 62.423 1.00 43.84 93 GLY A O 1
ATOM 729 N N . PRO A 1 94 ? -22.912 31.156 63.646 1.00 55.72 94 PRO A N 1
ATOM 730 C CA . PRO A 1 94 ? -24.029 30.843 64.533 1.00 55.72 94 PRO A CA 1
ATOM 731 C C . PRO A 1 94 ? -25.386 31.326 63.985 1.00 55.72 94 PRO A C 1
ATOM 733 O O . PRO A 1 94 ? -25.486 32.412 63.430 1.00 55.72 94 PRO A O 1
ATOM 736 N N . GLY A 1 95 ? -26.427 30.517 64.223 1.00 59.22 95 GLY A N 1
ATOM 737 C CA . GLY A 1 95 ? -27.815 30.936 64.477 1.00 59.22 95 GLY A CA 1
ATOM 738 C C . GLY A 1 95 ? -28.532 31.792 63.426 1.00 59.22 95 GLY A C 1
ATOM 739 O O . GLY A 1 95 ? -28.445 33.013 63.454 1.00 59.22 95 GLY A O 1
ATOM 740 N N . GLY A 1 96 ? -29.371 31.160 62.599 1.00 45.34 96 GLY A N 1
ATOM 741 C CA . GLY A 1 96 ? -30.368 31.839 61.763 1.00 45.34 96 GLY A CA 1
ATOM 742 C C . GLY A 1 96 ? -31.745 31.192 61.916 1.00 45.34 96 GLY A C 1
ATOM 743 O O . GLY A 1 96 ? -31.942 30.045 61.527 1.00 45.34 96 GLY A O 1
ATOM 744 N N . VAL A 1 97 ? -32.668 31.930 62.527 1.00 59.38 97 VAL A N 1
ATOM 745 C CA . VAL A 1 97 ? -34.072 31.590 62.817 1.00 59.38 97 VAL A CA 1
ATOM 746 C C . VAL A 1 97 ? -34.892 31.509 61.511 1.00 59.38 97 VAL A C 1
ATOM 748 O O . VAL A 1 97 ? -34.664 32.334 60.625 1.00 59.38 97 VAL A O 1
ATOM 751 N N . PRO A 1 98 ? -35.854 30.575 61.349 1.00 50.09 98 PRO A N 1
ATOM 752 C CA . PRO A 1 98 ? -36.663 30.490 60.133 1.00 50.09 98 PRO A CA 1
ATOM 753 C C . PRO A 1 98 ? -37.777 31.549 60.131 1.00 50.09 98 PRO A C 1
ATOM 755 O O . PRO A 1 98 ? -38.736 31.462 60.896 1.00 50.09 98 PRO A O 1
ATOM 758 N N . GLY A 1 99 ? -37.657 32.546 59.254 1.00 46.78 99 GLY A N 1
ATOM 759 C CA . GLY A 1 99 ? -38.744 33.464 58.910 1.00 46.78 99 GLY A CA 1
ATOM 760 C C . GLY A 1 99 ? -39.599 32.911 57.756 1.00 46.78 99 GLY A C 1
ATOM 761 O O . GLY A 1 99 ? -39.032 32.421 56.777 1.00 46.78 99 GLY A O 1
ATOM 762 N N . PRO A 1 100 ? -40.941 32.972 57.833 1.00 61.09 100 PRO A N 1
ATOM 763 C CA . PRO A 1 100 ? -41.825 32.684 56.710 1.00 61.09 100 PRO A CA 1
ATOM 764 C C . PRO A 1 100 ? -41.915 33.921 55.799 1.00 61.09 100 PRO A C 1
ATOM 766 O O . PRO A 1 100 ? -41.890 35.040 56.296 1.00 61.09 100 PRO A O 1
ATOM 769 N N . TYR A 1 101 ? -42.071 33.703 54.490 1.00 56.81 101 TYR A N 1
ATOM 770 C CA . TYR A 1 101 ? -42.151 34.685 53.388 1.00 56.81 101 TYR A CA 1
ATOM 771 C C . TYR A 1 101 ? -40.814 35.073 52.729 1.00 56.81 101 TYR A C 1
ATOM 773 O O . TYR A 1 101 ? -40.156 36.041 53.096 1.00 56.81 101 TYR A O 1
ATOM 781 N N . GLY A 1 102 ? -40.466 34.331 51.669 1.00 47.69 102 GLY A N 1
ATOM 782 C CA . GLY A 1 102 ? -39.477 34.716 50.657 1.00 47.69 102 GLY A CA 1
ATOM 783 C C . GLY A 1 102 ? -40.129 34.854 49.262 1.00 47.69 102 GLY A C 1
ATOM 784 O O . GLY A 1 102 ? -41.052 34.091 48.968 1.00 47.69 102 GLY A O 1
ATOM 785 N N . PRO A 1 103 ? -39.695 35.819 48.422 1.00 61.06 103 PRO A N 1
ATOM 786 C CA . PRO A 1 103 ? -40.321 36.187 47.142 1.00 61.06 103 PRO A CA 1
ATOM 787 C C . PRO A 1 103 ? -39.960 35.256 45.954 1.00 61.06 103 PRO A C 1
ATOM 789 O O . PRO A 1 103 ? -39.063 34.420 46.081 1.00 61.06 103 PRO A O 1
ATOM 792 N N . PRO A 1 104 ? -40.646 35.383 44.792 1.00 54.34 104 PRO A N 1
ATOM 793 C CA . PRO A 1 104 ? -40.505 34.477 43.647 1.00 54.34 104 PRO A CA 1
ATOM 794 C C . PRO A 1 104 ? -39.141 34.563 42.943 1.00 54.34 104 PRO A C 1
ATOM 796 O O . PRO A 1 104 ? -38.541 35.628 42.831 1.00 54.34 104 PRO A O 1
ATOM 799 N N . GLY A 1 105 ? -38.686 33.403 42.461 1.00 52.50 105 GLY A N 1
ATOM 800 C CA . GLY A 1 105 ? -37.332 33.106 41.995 1.00 52.50 105 GLY A CA 1
ATOM 801 C C . GLY A 1 105 ? -36.760 33.987 40.882 1.00 52.50 105 GLY A C 1
ATOM 802 O O . GLY A 1 105 ? -37.389 34.231 39.855 1.00 52.50 105 GLY A O 1
ATOM 803 N N . ALA A 1 106 ? -35.486 34.341 41.059 1.00 49.66 106 ALA A N 1
ATOM 804 C CA . ALA A 1 106 ? -34.599 34.758 39.982 1.00 49.66 106 ALA A CA 1
ATOM 805 C C . ALA A 1 106 ? -33.971 33.514 39.305 1.00 49.66 106 ALA A C 1
ATOM 807 O O . ALA A 1 106 ? -33.469 32.629 40.006 1.00 49.66 106 ALA A O 1
ATOM 808 N N . PRO A 1 107 ? -33.974 33.417 37.962 1.00 51.97 107 PRO A N 1
ATOM 809 C CA . PRO A 1 107 ? -33.390 32.296 37.236 1.00 51.97 107 PRO A CA 1
ATOM 810 C C . PRO A 1 107 ? -31.881 32.491 37.059 1.00 51.97 107 PRO A C 1
ATOM 812 O O . PRO A 1 107 ? -31.430 33.347 36.303 1.00 51.97 107 PRO A O 1
ATOM 815 N N . GLY A 1 108 ? -31.095 31.660 37.740 1.00 58.50 108 GLY A N 1
ATOM 816 C CA . GLY A 1 108 ? -29.660 31.562 37.494 1.00 58.50 108 GLY A CA 1
ATOM 817 C C . GLY A 1 108 ? -28.882 31.119 38.719 1.00 58.50 108 GLY A C 1
ATOM 818 O O . GLY A 1 108 ? -28.311 31.951 39.412 1.00 58.50 108 GLY A O 1
ATOM 819 N N . GLN A 1 109 ? -28.806 29.810 38.962 1.00 39.69 109 GLN A N 1
ATOM 820 C CA . GLN A 1 109 ? -27.747 29.252 39.799 1.00 39.69 109 GLN A CA 1
ATOM 821 C C . GLN A 1 109 ? -27.196 27.977 39.166 1.00 39.69 109 GLN A C 1
ATOM 823 O O . GLN A 1 109 ? -27.826 26.922 39.150 1.00 39.69 109 GLN A O 1
ATOM 828 N N . TYR A 1 110 ? -25.989 28.109 38.623 1.00 41.53 110 TYR A N 1
ATOM 829 C CA . TYR A 1 110 ? -25.100 26.994 38.336 1.00 41.53 110 TYR A CA 1
ATOM 830 C C . TYR A 1 110 ? -24.805 26.279 39.664 1.00 41.53 110 TYR A C 1
ATOM 832 O O . TYR A 1 110 ? -24.494 26.960 40.645 1.00 41.53 110 TYR A O 1
ATOM 840 N N . PRO A 1 111 ? -24.898 24.941 39.743 1.00 44.34 111 PRO A N 1
ATOM 841 C CA . PRO A 1 111 ? -24.666 24.230 40.990 1.00 44.34 111 PRO A CA 1
ATOM 842 C C . PRO A 1 111 ? -23.190 24.341 41.381 1.00 44.34 111 PRO A C 1
ATOM 844 O O . PRO A 1 111 ? -22.308 23.687 40.820 1.00 44.34 111 PRO A O 1
ATOM 847 N N . GLN A 1 112 ? -22.935 25.200 42.362 1.00 45.16 112 GLN A N 1
ATOM 848 C CA . GLN A 1 112 ? -21.661 25.342 43.041 1.00 45.16 112 GLN A CA 1
ATOM 849 C C . GLN A 1 112 ? -21.456 24.096 43.915 1.00 45.16 112 GLN A C 1
ATOM 851 O O . GLN A 1 112 ? -22.057 23.948 44.977 1.00 45.16 112 GLN A O 1
ATOM 856 N N . TYR A 1 113 ? -20.639 23.157 43.433 1.00 40.97 113 TYR A N 1
ATOM 857 C CA . TYR A 1 113 ? -20.233 21.975 44.193 1.00 40.97 113 TYR A CA 1
ATOM 858 C C . TYR A 1 113 ? -19.376 22.406 45.391 1.00 40.97 113 TYR A C 1
ATOM 860 O O . TYR A 1 113 ? -18.189 22.702 45.256 1.00 40.97 113 TYR A O 1
ATOM 868 N N . GLY A 1 114 ? -20.002 22.459 46.566 1.00 40.38 114 GLY A N 1
ATOM 869 C CA . GLY A 1 114 ? -19.340 22.717 47.839 1.00 40.38 114 GLY A CA 1
ATOM 870 C C . GLY A 1 114 ? -18.502 21.516 48.309 1.00 40.38 114 GLY A C 1
ATOM 871 O O . GLY A 1 114 ? -18.962 20.372 48.225 1.00 40.38 114 GLY A O 1
ATOM 872 N N . PRO A 1 115 ? -17.284 21.736 48.833 1.00 50.09 115 PRO A N 1
ATOM 873 C CA . PRO A 1 115 ? -16.475 20.692 49.436 1.00 50.09 115 PRO A CA 1
ATOM 874 C C . PRO A 1 115 ? -16.909 20.505 50.893 1.00 50.09 115 PRO A C 1
ATOM 876 O O . PRO A 1 115 ? -16.489 21.245 51.776 1.00 50.09 115 PRO A O 1
ATOM 879 N N . GLY A 1 116 ? -17.754 19.513 51.166 1.00 51.56 116 GLY A N 1
ATOM 880 C CA . GLY A 1 116 ? -18.005 19.118 52.552 1.00 51.56 116 GLY A CA 1
ATOM 881 C C . GLY A 1 116 ? -19.376 18.532 52.808 1.00 51.56 116 GLY A C 1
ATOM 882 O O . GLY A 1 116 ? -20.256 19.226 53.288 1.00 51.56 116 GLY A O 1
ATOM 883 N N . GLN A 1 117 ? -19.525 17.231 52.568 1.00 42.31 117 GLN A N 1
ATOM 884 C CA . GLN A 1 117 ? -20.295 16.351 53.453 1.00 42.31 117 GLN A CA 1
ATOM 885 C C . GLN A 1 117 ? -20.067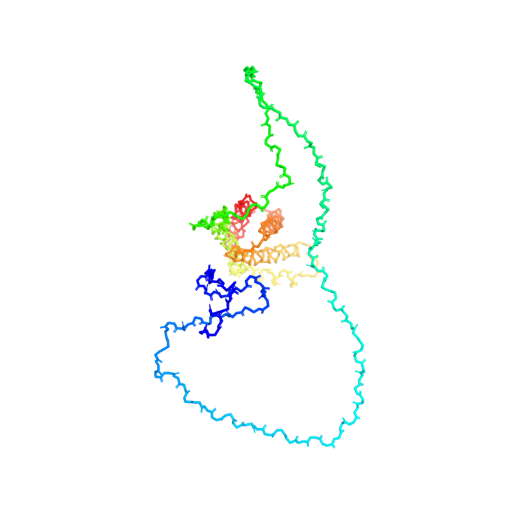 14.901 53.028 1.00 42.31 117 GLN A C 1
ATOM 887 O O . GLN A 1 117 ? -20.812 14.303 52.255 1.00 42.31 117 GLN A O 1
ATOM 892 N N . SER A 1 118 ? -18.997 14.309 53.552 1.00 46.38 118 SER A N 1
ATOM 893 C CA . SER A 1 118 ? -18.836 12.859 53.600 1.00 46.38 118 SER A CA 1
ATOM 894 C C . SER A 1 118 ? -19.765 12.294 54.676 1.00 46.38 118 SER A C 1
ATOM 896 O O . SER A 1 118 ? -19.323 11.892 55.752 1.00 46.38 118 SER A O 1
ATOM 898 N N . GLY A 1 119 ? -21.069 12.311 54.401 1.00 40.94 119 GLY A N 1
ATOM 899 C CA . GLY A 1 119 ? -22.047 11.547 55.162 1.00 40.94 119 GLY A CA 1
ATOM 900 C C . GLY A 1 119 ? -21.877 10.057 54.838 1.00 40.94 119 GLY A C 1
ATOM 901 O O . GLY A 1 119 ? -21.792 9.707 53.656 1.00 40.94 119 GLY A O 1
ATOM 902 N N . PRO A 1 120 ? -21.798 9.158 55.833 1.00 45.12 120 PRO A N 1
ATOM 903 C CA . PRO A 1 120 ? -21.828 7.722 55.593 1.00 45.12 120 PRO A CA 1
ATOM 904 C C . PRO A 1 120 ? -23.227 7.345 55.095 1.00 45.12 120 PRO A C 1
ATOM 906 O O . PRO A 1 120 ? -24.141 7.084 55.872 1.00 45.12 120 PRO A O 1
ATOM 909 N N . GLY A 1 121 ? -23.392 7.374 53.773 1.00 44.47 121 GLY A N 1
ATOM 910 C CA . GLY A 1 121 ? -24.630 6.997 53.113 1.00 44.47 121 GLY A CA 1
ATOM 911 C C . GLY A 1 121 ? -25.015 5.553 53.461 1.00 44.47 121 GLY A C 1
ATOM 912 O O . GLY A 1 121 ? -24.150 4.666 53.436 1.00 44.47 121 GLY A O 1
ATOM 913 N N . PRO A 1 122 ? -26.292 5.303 53.792 1.00 46.00 122 PRO A N 1
ATOM 914 C CA . PRO A 1 122 ? -26.793 3.974 54.098 1.00 46.00 122 PRO A CA 1
ATOM 915 C C . PRO A 1 122 ? -26.616 3.084 52.868 1.00 46.00 122 PRO A C 1
ATOM 917 O O . PRO A 1 122 ? -26.829 3.509 51.737 1.00 46.00 122 PRO A O 1
ATOM 920 N N . TYR A 1 123 ? -26.154 1.862 53.112 1.00 47.69 123 TYR A N 1
ATOM 921 C CA . TYR A 1 123 ? -25.779 0.832 52.148 1.00 47.69 123 TYR A CA 1
ATOM 922 C C . TYR A 1 123 ? -26.775 0.673 50.984 1.00 47.69 123 TYR A C 1
ATOM 924 O O . TYR A 1 123 ? -27.641 -0.196 51.010 1.00 47.69 123 TYR A O 1
ATOM 932 N N . GLY A 1 124 ? -26.610 1.478 49.934 1.00 45.84 124 GLY A N 1
ATOM 933 C CA . GLY A 1 124 ? -27.292 1.320 48.657 1.00 45.84 124 GLY A CA 1
ATOM 934 C C . GLY A 1 124 ? -26.616 0.222 47.825 1.00 45.84 124 GLY A C 1
ATOM 935 O O . GLY A 1 124 ? -25.439 0.362 47.471 1.00 45.84 124 GLY A O 1
ATOM 936 N N . PRO A 1 125 ? -27.306 -0.882 47.492 1.00 48.34 125 PRO A N 1
ATOM 937 C CA . PRO A 1 125 ? -26.818 -1.883 46.554 1.00 48.34 125 PRO A CA 1
ATOM 938 C C . PRO A 1 125 ? -26.968 -1.338 45.132 1.00 48.34 125 PRO A C 1
ATOM 940 O O . PRO A 1 125 ? -27.968 -1.554 44.462 1.00 48.34 125 PRO A O 1
ATOM 943 N N . GLY A 1 126 ? -25.974 -0.590 44.669 1.00 49.53 126 GLY A N 1
ATOM 944 C CA . GLY A 1 126 ? -26.032 -0.000 43.336 1.00 49.53 126 GLY A CA 1
ATOM 945 C C . GLY A 1 126 ? -24.946 1.033 43.157 1.00 49.53 126 GLY A C 1
ATOM 946 O O . GLY A 1 126 ? -25.234 2.207 42.972 1.00 49.53 126 GLY A O 1
ATOM 947 N N . GLY A 1 127 ? -23.685 0.608 43.275 1.00 53.66 127 GLY A N 1
ATOM 948 C CA . GLY A 1 127 ? -22.563 1.446 42.874 1.00 53.66 127 GLY A CA 1
ATOM 949 C C . GLY A 1 127 ? -22.762 1.810 41.412 1.00 53.66 127 GLY A C 1
ATOM 950 O O . GLY A 1 127 ? -22.583 0.950 40.551 1.00 53.66 127 GLY A O 1
ATOM 951 N N . ALA A 1 128 ? -23.207 3.047 41.184 1.00 54.22 128 ALA A N 1
ATOM 952 C CA . ALA A 1 128 ? -23.470 3.621 39.883 1.00 54.22 128 ALA A CA 1
ATOM 953 C C . ALA A 1 128 ? -22.287 3.294 38.978 1.00 54.22 128 ALA A C 1
ATOM 955 O O . ALA A 1 128 ? -21.155 3.727 39.209 1.00 54.22 128 ALA A O 1
ATOM 956 N N . TYR A 1 129 ? -22.556 2.424 38.009 1.00 61.19 129 TYR A N 1
ATOM 957 C CA . TYR A 1 129 ? -21.644 2.114 36.934 1.00 61.19 129 TYR A CA 1
ATOM 958 C C . TYR A 1 129 ? -21.258 3.458 36.324 1.00 61.19 129 TYR A C 1
ATOM 960 O O . TYR A 1 129 ? -22.112 4.154 35.780 1.00 61.19 129 TYR A O 1
ATOM 968 N N . GLY A 1 130 ? -19.989 3.854 36.472 1.00 69.81 130 GLY A N 1
ATOM 969 C CA . GLY A 1 130 ? -19.461 4.972 35.699 1.00 69.81 130 GLY A CA 1
ATOM 970 C C . GLY A 1 130 ? -19.805 4.744 34.225 1.00 69.81 130 GLY A C 1
ATOM 971 O O . GLY A 1 130 ? -19.924 3.577 33.823 1.00 69.81 130 GLY A O 1
ATOM 972 N N . PRO A 1 131 ? -20.010 5.817 33.440 1.00 79.00 131 PRO A N 1
ATOM 973 C CA . PRO A 1 131 ? -20.410 5.691 32.047 1.00 79.00 131 PRO A CA 1
ATOM 974 C C . PRO A 1 131 ? -19.520 4.642 31.370 1.00 79.00 131 PRO A C 1
ATOM 976 O O . PRO A 1 131 ? -18.300 4.670 31.586 1.00 79.00 131 PRO A O 1
ATOM 979 N N . PRO A 1 132 ? -20.110 3.664 30.656 1.00 78.94 132 PRO A N 1
ATOM 980 C CA . PRO A 1 132 ? -19.353 2.575 30.063 1.00 78.94 132 PRO A CA 1
ATOM 981 C C . PRO A 1 132 ? -18.206 3.178 29.261 1.00 78.94 132 PRO A C 1
ATOM 983 O O . PRO A 1 132 ? -18.418 4.063 28.432 1.00 78.94 132 PRO A O 1
ATOM 986 N N . VAL A 1 133 ? -16.980 2.747 29.570 1.00 79.12 133 VAL A N 1
ATOM 987 C CA . VAL A 1 133 ? -15.800 3.197 28.832 1.00 79.12 133 VAL A CA 1
ATOM 988 C C . VAL A 1 133 ? -16.068 2.852 27.368 1.00 79.12 133 VAL A C 1
ATOM 990 O O . VAL A 1 133 ? -16.352 1.682 27.101 1.00 79.12 133 VAL A O 1
ATOM 993 N N . PRO A 1 134 ? -16.035 3.825 26.441 1.00 77.56 134 PRO A N 1
ATOM 994 C CA . PRO A 1 134 ? -16.317 3.556 25.042 1.00 77.56 134 PRO A CA 1
ATOM 995 C C . PRO A 1 134 ? -15.419 2.419 24.560 1.00 77.56 134 PRO A C 1
ATOM 997 O O . PRO A 1 134 ? -14.191 2.514 24.638 1.00 77.56 134 PRO A O 1
ATOM 1000 N N . GLU A 1 135 ? -16.022 1.321 24.112 1.00 80.00 135 GLU A N 1
ATOM 1001 C CA . GLU A 1 135 ? -15.263 0.224 23.529 1.00 80.00 135 GLU A CA 1
ATOM 1002 C C . GLU A 1 135 ? -14.595 0.726 22.248 1.00 80.00 135 GLU A C 1
ATOM 1004 O O . GLU A 1 135 ? -15.240 1.301 21.367 1.00 80.00 135 GLU A O 1
ATOM 1009 N N . ALA A 1 136 ? -13.281 0.530 22.152 1.00 79.31 136 ALA A N 1
ATOM 1010 C CA . ALA A 1 136 ? -12.518 0.913 20.977 1.00 79.31 136 ALA A CA 1
ATOM 1011 C C . ALA A 1 136 ? -12.974 0.057 19.784 1.00 79.31 136 ALA A C 1
ATOM 1013 O O . ALA A 1 136 ? -12.575 -1.099 19.652 1.00 79.31 136 ALA A O 1
ATOM 1014 N N . ARG A 1 137 ? -13.814 0.614 18.906 1.00 81.88 137 ARG A N 1
ATOM 1015 C CA . ARG A 1 137 ? -14.318 -0.093 17.719 1.00 81.88 137 ARG A CA 1
ATOM 1016 C C . ARG A 1 137 ? -13.182 -0.342 16.736 1.00 81.88 137 ARG A C 1
ATOM 1018 O O . ARG A 1 137 ? -12.435 0.577 16.425 1.00 81.88 137 ARG A O 1
ATOM 1025 N N . ASN A 1 138 ? -13.024 -1.562 16.238 1.00 86.88 138 ASN A N 1
ATOM 1026 C CA . ASN A 1 138 ? -11.982 -1.862 15.256 1.00 86.88 138 ASN A CA 1
ATOM 1027 C C . ASN A 1 138 ? -12.370 -1.310 13.876 1.00 86.88 138 ASN A C 1
ATOM 1029 O O . ASN A 1 138 ? -13.487 -1.519 13.403 1.00 86.88 138 ASN A O 1
ATOM 1033 N N . ASN A 1 139 ? -11.434 -0.632 13.209 1.00 89.12 139 ASN A N 1
ATOM 1034 C CA . ASN A 1 139 ? -11.626 -0.093 11.860 1.00 89.12 139 ASN A CA 1
ATOM 1035 C C . ASN A 1 139 ? -11.294 -1.159 10.804 1.00 89.12 139 ASN A C 1
ATOM 1037 O O . ASN A 1 139 ? -10.411 -0.974 9.970 1.00 89.12 139 ASN A O 1
ATOM 1041 N N . VAL A 1 140 ? -12.023 -2.278 10.847 1.00 93.25 140 VAL A N 1
ATOM 1042 C CA . VAL A 1 140 ? -11.837 -3.426 9.940 1.00 93.25 140 VAL A CA 1
ATOM 1043 C C . VAL A 1 140 ? -11.854 -3.025 8.452 1.00 93.25 140 VAL A C 1
ATOM 1045 O O . VAL A 1 140 ? -10.974 -3.481 7.727 1.00 93.25 140 VAL A O 1
ATOM 1048 N N . PRO A 1 141 ? -12.745 -2.126 7.974 1.00 94.38 141 PRO A N 1
ATOM 1049 C CA . PRO A 1 141 ? -12.752 -1.741 6.560 1.00 94.38 141 PRO A CA 1
ATOM 1050 C C . PRO A 1 141 ? -11.457 -1.055 6.108 1.00 94.38 141 PRO A C 1
ATOM 1052 O O . PRO A 1 141 ? -10.951 -1.349 5.031 1.00 94.38 141 PRO A O 1
ATOM 1055 N N . ALA A 1 142 ? -10.890 -0.174 6.941 1.00 94.44 142 ALA A N 1
ATOM 1056 C CA . ALA A 1 142 ? -9.640 0.514 6.618 1.00 94.44 142 ALA A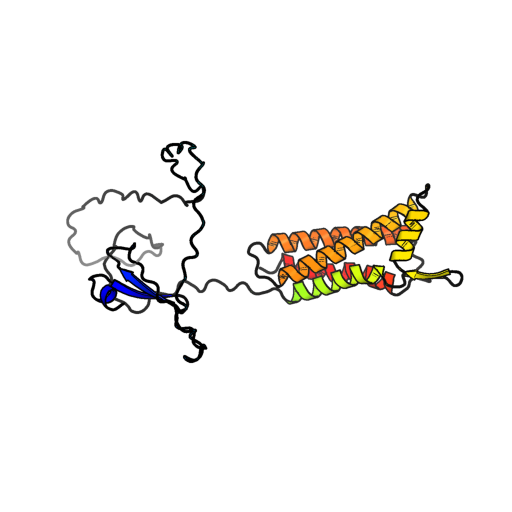 CA 1
ATOM 1057 C C . ALA A 1 142 ? -8.464 -0.468 6.558 1.00 94.44 142 ALA A C 1
ATOM 1059 O O . ALA A 1 142 ? -7.639 -0.385 5.652 1.00 94.44 142 ALA A O 1
ATOM 1060 N N . ALA A 1 143 ? -8.430 -1.430 7.488 1.00 95.25 143 ALA A N 1
ATOM 1061 C CA . ALA A 1 143 ? -7.426 -2.487 7.498 1.00 95.25 143 ALA A CA 1
ATOM 1062 C C . ALA A 1 143 ? -7.468 -3.318 6.206 1.00 95.25 143 ALA A C 1
ATOM 1064 O O . ALA A 1 143 ? -6.428 -3.529 5.593 1.00 95.25 143 ALA A O 1
ATOM 1065 N N . ILE A 1 144 ? -8.659 -3.728 5.752 1.00 96.81 144 ILE A N 1
ATOM 1066 C CA . ILE A 1 144 ? -8.821 -4.522 4.522 1.00 96.81 144 ILE A CA 1
ATOM 1067 C C . ILE A 1 144 ? -8.330 -3.747 3.294 1.00 96.81 144 ILE A C 1
ATOM 1069 O O . ILE A 1 144 ? -7.560 -4.289 2.506 1.00 96.81 144 ILE A O 1
ATOM 1073 N N . ILE A 1 145 ? -8.732 -2.482 3.141 1.00 96.94 145 ILE A N 1
ATOM 1074 C CA . ILE A 1 145 ? -8.340 -1.658 1.985 1.00 96.94 145 ILE A CA 1
ATOM 1075 C C . ILE A 1 145 ? -6.818 -1.460 1.945 1.00 96.94 145 ILE A C 1
ATOM 1077 O O . ILE A 1 145 ? -6.209 -1.615 0.889 1.00 96.94 145 ILE A O 1
ATOM 1081 N N . LEU A 1 146 ? -6.194 -1.173 3.093 1.00 95.75 146 LEU A N 1
ATOM 1082 C CA . LEU A 1 146 ? -4.739 -1.019 3.189 1.00 95.75 146 LEU A CA 1
ATOM 1083 C C . LEU A 1 146 ? -3.996 -2.324 2.904 1.00 95.75 146 LEU A C 1
ATOM 1085 O O . LEU A 1 146 ? -2.972 -2.300 2.226 1.00 95.75 146 LEU A O 1
ATOM 1089 N N . ILE A 1 147 ? -4.518 -3.457 3.380 1.00 97.00 147 ILE A N 1
ATOM 1090 C CA . ILE A 1 147 ? -3.930 -4.768 3.097 1.00 97.00 147 ILE A CA 1
ATOM 1091 C C . ILE A 1 147 ? -3.999 -5.068 1.600 1.00 97.00 147 ILE A C 1
ATOM 1093 O O . ILE A 1 147 ? -2.996 -5.471 1.026 1.00 97.00 147 ILE A O 1
ATOM 1097 N N . LEU A 1 148 ? -5.142 -4.834 0.949 1.00 97.38 148 LEU A N 1
ATOM 1098 C CA . LEU A 1 148 ? -5.286 -5.056 -0.492 1.00 97.38 148 LEU A CA 1
ATOM 1099 C C . LEU A 1 148 ? -4.376 -4.132 -1.309 1.00 97.38 148 LEU A C 1
ATOM 1101 O O . LEU A 1 148 ? -3.696 -4.596 -2.222 1.00 97.38 148 LEU A O 1
ATOM 1105 N N . GLY A 1 149 ? -4.319 -2.844 -0.963 1.00 96.44 149 GLY A N 1
ATOM 1106 C CA . GLY A 1 149 ? -3.439 -1.886 -1.630 1.00 96.44 149 GLY A CA 1
ATOM 1107 C C . GLY A 1 149 ? -1.955 -2.223 -1.451 1.00 96.44 149 GLY A C 1
ATOM 1108 O O . GLY A 1 149 ? -1.205 -2.241 -2.427 1.00 96.44 149 GLY A O 1
ATOM 1109 N N . GLY A 1 150 ? -1.544 -2.582 -0.232 1.00 96.75 150 GLY A N 1
ATOM 1110 C CA . GLY A 1 150 ? -0.182 -3.025 0.056 1.00 96.75 150 GLY A CA 1
ATOM 1111 C C . GLY A 1 150 ? 0.175 -4.341 -0.642 1.00 96.75 150 GLY A C 1
ATOM 1112 O O . GLY A 1 150 ? 1.261 -4.457 -1.206 1.00 96.75 150 GLY A O 1
ATOM 1113 N N . LEU A 1 151 ? -0.757 -5.302 -0.686 1.00 97.62 151 LEU A N 1
ATOM 1114 C CA . LEU A 1 151 ? -0.591 -6.566 -1.408 1.00 97.62 151 LEU A CA 1
ATOM 1115 C C . LEU A 1 151 ? -0.352 -6.314 -2.899 1.00 97.62 151 LEU A C 1
ATOM 1117 O O . LEU A 1 151 ? 0.590 -6.866 -3.454 1.00 97.62 151 LEU A O 1
ATOM 1121 N N . LEU A 1 152 ? -1.150 -5.451 -3.535 1.00 97.06 152 LEU A N 1
ATOM 1122 C CA . LEU A 1 152 ? -0.948 -5.076 -4.938 1.00 97.06 152 LEU A CA 1
ATOM 1123 C C . LEU A 1 152 ? 0.424 -4.425 -5.163 1.00 97.06 152 LEU A C 1
ATOM 1125 O O . LEU A 1 152 ? 1.090 -4.747 -6.146 1.00 97.06 152 LEU A O 1
ATOM 1129 N N . GLY A 1 153 ? 0.873 -3.576 -4.232 1.00 95.25 153 GLY A N 1
ATOM 1130 C CA . GLY A 1 153 ? 2.196 -2.943 -4.274 1.00 95.25 153 GLY A CA 1
ATOM 1131 C C . GLY A 1 153 ? 3.370 -3.926 -4.160 1.00 95.25 153 GLY A C 1
ATOM 1132 O O . GLY A 1 153 ? 4.444 -3.655 -4.698 1.00 95.25 153 GLY A O 1
ATOM 1133 N N . VAL A 1 154 ? 3.167 -5.081 -3.516 1.00 97.31 154 VAL A N 1
ATOM 1134 C CA . VAL A 1 154 ? 4.167 -6.161 -3.437 1.00 97.31 154 VAL A CA 1
ATOM 1135 C C . VAL A 1 154 ? 4.069 -7.107 -4.632 1.00 97.31 154 VAL A C 1
ATOM 1137 O O . VAL A 1 154 ? 5.077 -7.414 -5.263 1.00 97.31 154 VAL A O 1
ATOM 1140 N N . VAL A 1 155 ? 2.859 -7.545 -4.980 1.00 97.31 155 VAL A N 1
ATOM 1141 C CA . VAL A 1 155 ? 2.612 -8.514 -6.059 1.00 97.31 155 VAL A CA 1
ATOM 1142 C C . VAL A 1 155 ? 3.034 -7.964 -7.422 1.00 97.31 155 VAL A C 1
ATOM 1144 O O . VAL A 1 155 ? 3.544 -8.722 -8.243 1.00 97.31 155 VAL A O 1
ATOM 1147 N N . GLN A 1 156 ? 2.911 -6.653 -7.655 1.00 95.94 156 GLN A N 1
ATOM 1148 C CA . GLN A 1 156 ? 3.358 -6.021 -8.903 1.00 95.94 156 GLN A CA 1
ATOM 1149 C C . GLN A 1 156 ? 4.841 -6.272 -9.229 1.00 95.94 156 GLN A C 1
ATOM 1151 O O . GLN A 1 156 ? 5.183 -6.323 -10.406 1.00 95.94 156 GLN A O 1
ATOM 1156 N N . ALA A 1 157 ? 5.704 -6.509 -8.231 1.00 95.69 157 ALA A N 1
ATOM 1157 C CA . ALA A 1 157 ? 7.116 -6.822 -8.468 1.00 95.69 157 ALA A CA 1
ATOM 1158 C C . ALA A 1 157 ? 7.326 -8.212 -9.100 1.00 95.69 157 ALA A C 1
ATOM 1160 O O . ALA A 1 157 ? 8.313 -8.433 -9.796 1.00 95.69 157 ALA A O 1
ATOM 1161 N N . PHE A 1 158 ? 6.389 -9.137 -8.889 1.00 96.81 158 PHE A N 1
ATOM 1162 C CA . PHE A 1 158 ? 6.440 -10.507 -9.413 1.00 96.81 158 PHE A CA 1
ATOM 1163 C C . PHE A 1 158 ? 5.656 -10.679 -10.715 1.00 96.81 158 PHE A C 1
ATOM 1165 O O . PHE A 1 158 ? 5.752 -11.714 -11.369 1.00 96.81 158 PHE A O 1
ATOM 1172 N N . LEU A 1 159 ? 4.845 -9.688 -11.081 1.00 96.62 159 LEU A N 1
ATOM 1173 C CA . LEU A 1 159 ? 4.023 -9.740 -12.279 1.00 96.62 159 LEU A CA 1
ATOM 1174 C C . LEU A 1 159 ? 4.810 -9.284 -13.513 1.00 96.62 159 LEU A C 1
ATOM 1176 O O . LEU A 1 159 ? 5.740 -8.483 -13.393 1.00 96.62 159 LEU A O 1
ATOM 1180 N N . PRO A 1 160 ? 4.421 -9.750 -14.711 1.00 96.38 160 PRO A N 1
ATOM 1181 C CA . PRO A 1 160 ? 4.977 -9.251 -15.957 1.00 96.38 160 PRO A CA 1
ATOM 1182 C C . PRO A 1 160 ? 4.589 -7.782 -16.145 1.00 96.38 160 PRO A C 1
ATOM 1184 O O . PRO A 1 160 ? 3.416 -7.408 -16.024 1.00 96.38 160 PRO A O 1
ATOM 1187 N N . TRP A 1 161 ? 5.589 -6.954 -16.430 1.00 93.62 161 TRP A N 1
ATOM 1188 C CA . TRP A 1 161 ? 5.453 -5.509 -16.621 1.00 93.62 161 TRP A CA 1
ATOM 1189 C C . TRP A 1 161 ? 5.450 -5.132 -18.094 1.00 93.62 161 TRP A C 1
ATOM 1191 O O . TRP A 1 161 ? 4.574 -4.392 -18.542 1.00 93.62 161 TRP A O 1
ATOM 1201 N N . VAL A 1 162 ? 6.413 -5.672 -18.837 1.00 90.50 162 VAL A N 1
ATOM 1202 C CA . VAL A 1 162 ? 6.582 -5.411 -20.263 1.00 90.50 162 VAL A CA 1
ATOM 1203 C C . VAL A 1 162 ? 6.666 -6.743 -20.984 1.00 90.50 162 VAL A C 1
ATOM 1205 O O . VAL A 1 162 ? 7.414 -7.633 -20.580 1.00 90.50 162 VAL A O 1
ATOM 1208 N N . SER A 1 163 ? 5.888 -6.864 -22.053 1.00 91.00 163 SER A N 1
ATOM 1209 C CA . SER A 1 163 ? 5.943 -8.010 -22.955 1.00 91.00 163 SER A CA 1
ATOM 1210 C C . SER A 1 163 ? 6.568 -7.542 -24.259 1.00 91.00 163 SER A C 1
ATOM 1212 O O . SER A 1 163 ? 5.924 -6.848 -25.045 1.00 91.00 163 SER A O 1
ATOM 1214 N N . MET A 1 164 ? 7.843 -7.870 -24.465 1.00 87.06 164 MET A N 1
ATOM 1215 C CA . MET A 1 164 ? 8.549 -7.544 -25.704 1.00 87.06 164 MET A CA 1
ATOM 1216 C C . MET A 1 164 ? 8.626 -8.795 -26.581 1.00 87.06 164 MET A C 1
ATOM 1218 O O . MET A 1 164 ? 9.052 -9.838 -26.083 1.00 87.06 164 MET A O 1
ATOM 1222 N N . PRO A 1 165 ? 8.312 -8.716 -27.887 1.00 89.50 165 PRO A N 1
ATOM 1223 C CA . PRO A 1 165 ? 8.405 -9.872 -28.781 1.00 89.50 165 PRO A CA 1
ATOM 1224 C C . PRO A 1 165 ? 9.791 -10.540 -28.806 1.00 89.50 165 PRO A C 1
ATOM 1226 O O . PRO A 1 165 ? 9.879 -11.744 -29.002 1.00 89.50 165 PRO A O 1
ATOM 1229 N N . ALA A 1 166 ? 10.866 -9.771 -28.593 1.00 89.94 166 ALA A N 1
ATOM 1230 C CA . ALA A 1 166 ? 12.243 -10.261 -28.679 1.00 89.94 166 ALA A CA 1
ATOM 1231 C C . ALA A 1 166 ? 12.798 -10.856 -27.371 1.00 89.94 166 ALA A C 1
ATOM 1233 O O . ALA A 1 166 ? 13.666 -11.720 -27.420 1.00 89.94 166 ALA A O 1
ATOM 1234 N N . VAL A 1 167 ? 12.330 -10.383 -26.211 1.00 86.50 167 VAL A N 1
ATOM 1235 C CA . VAL A 1 167 ? 12.915 -10.709 -24.890 1.00 86.50 167 VAL A CA 1
ATOM 1236 C C . VAL A 1 167 ? 11.946 -11.527 -24.025 1.00 86.50 167 VAL A C 1
ATOM 1238 O O . VAL A 1 167 ? 12.337 -12.103 -23.016 1.00 86.50 167 VAL A O 1
ATOM 1241 N N . GLY A 1 168 ? 10.680 -11.632 -24.436 1.00 91.44 168 GLY A N 1
ATOM 1242 C CA . GLY A 1 168 ? 9.624 -12.259 -23.650 1.00 91.44 168 GLY A CA 1
ATOM 1243 C C . GLY A 1 168 ? 9.025 -11.305 -22.615 1.00 91.44 168 GLY A C 1
ATOM 1244 O O . GLY A 1 168 ? 9.088 -10.079 -22.749 1.00 91.44 168 GLY A O 1
ATOM 1245 N N . SER A 1 169 ? 8.380 -11.878 -21.598 1.00 93.56 169 SER A N 1
ATOM 1246 C CA . SER A 1 169 ? 7.780 -11.126 -20.497 1.00 93.56 169 SER A CA 1
ATOM 1247 C C . SER A 1 169 ? 8.810 -10.873 -19.400 1.00 93.56 169 SER A C 1
ATOM 1249 O O . SER A 1 169 ? 9.264 -11.821 -18.760 1.00 93.56 169 SER A O 1
ATOM 1251 N N . LEU A 1 170 ? 9.135 -9.607 -19.152 1.00 94.50 170 LEU A N 1
ATOM 1252 C CA . LEU A 1 170 ? 10.006 -9.209 -18.048 1.00 94.50 170 LEU A CA 1
ATOM 1253 C C . LEU A 1 170 ? 9.163 -8.927 -16.805 1.00 94.50 170 LEU A C 1
ATOM 1255 O O . LEU A 1 170 ? 8.195 -8.152 -16.862 1.00 94.50 170 LEU A O 1
ATOM 1259 N N . THR A 1 171 ? 9.517 -9.555 -15.684 1.00 96.38 171 THR A N 1
ATOM 1260 C CA . THR A 1 171 ? 8.887 -9.267 -14.391 1.00 96.38 171 THR A CA 1
ATOM 1261 C C . THR A 1 171 ? 9.435 -7.972 -13.791 1.00 96.38 171 THR A C 1
ATOM 1263 O O . THR A 1 171 ? 10.482 -7.470 -14.201 1.00 96.38 171 THR A O 1
ATOM 1266 N N . GLY A 1 172 ? 8.736 -7.411 -12.801 1.00 91.81 172 GLY A N 1
ATOM 1267 C CA . GLY A 1 172 ? 9.213 -6.220 -12.091 1.00 91.81 172 GLY A CA 1
ATOM 1268 C C . GLY A 1 172 ? 10.602 -6.409 -11.461 1.00 91.81 172 GLY A C 1
ATOM 1269 O O . GLY A 1 172 ? 11.423 -5.496 -11.515 1.00 91.81 172 GLY A O 1
ATOM 1270 N N . PHE A 1 173 ? 10.899 -7.595 -10.920 1.00 95.00 173 PHE A N 1
ATOM 1271 C CA . PHE A 1 173 ? 12.227 -7.921 -10.389 1.00 95.00 173 PHE A CA 1
ATOM 1272 C C . PHE A 1 173 ? 13.301 -7.997 -11.472 1.00 95.00 173 PHE A C 1
ATOM 1274 O O . PHE A 1 173 ? 14.392 -7.472 -11.261 1.00 95.00 173 PHE A O 1
ATOM 1281 N N . ASP A 1 174 ? 12.990 -8.575 -12.634 1.00 94.62 174 ASP A N 1
ATOM 1282 C CA . ASP A 1 174 ? 13.941 -8.620 -13.751 1.00 94.62 174 ASP A CA 1
ATOM 1283 C C . ASP A 1 174 ? 14.288 -7.207 -14.221 1.00 94.62 174 ASP A C 1
ATOM 1285 O O . ASP A 1 174 ? 15.448 -6.916 -14.497 1.00 94.62 174 ASP A O 1
ATOM 1289 N N . LEU A 1 175 ? 13.304 -6.300 -14.235 1.00 90.88 175 LEU A N 1
ATOM 1290 C CA . LEU A 1 175 ? 13.534 -4.891 -14.552 1.00 90.88 175 LEU A CA 1
ATOM 1291 C C . LEU A 1 175 ? 14.417 -4.190 -13.511 1.00 90.88 175 LEU A C 1
ATOM 1293 O O . LEU A 1 175 ? 15.240 -3.359 -13.885 1.00 90.88 175 LEU A O 1
ATOM 1297 N N . VAL A 1 176 ? 14.274 -4.514 -12.222 1.00 92.44 176 VAL A N 1
ATOM 1298 C CA . VAL A 1 176 ? 15.131 -3.967 -11.154 1.00 92.44 176 VAL A CA 1
ATOM 1299 C C . VAL A 1 176 ? 16.570 -4.461 -11.301 1.00 92.44 176 VAL A C 1
ATOM 1301 O O . VAL A 1 176 ? 17.491 -3.652 -11.184 1.00 92.44 176 VAL A O 1
ATOM 1304 N N . SER A 1 177 ? 16.765 -5.752 -11.575 1.00 92.50 177 SER A N 1
ATOM 1305 C CA . SER A 1 177 ? 18.091 -6.338 -11.806 1.00 92.50 177 SER A CA 1
ATOM 1306 C C . SER A 1 177 ? 18.738 -5.758 -13.062 1.00 92.50 177 SER A C 1
ATOM 1308 O O . SER A 1 177 ? 19.858 -5.262 -13.001 1.00 92.50 177 SER A O 1
ATOM 1310 N N . LEU A 1 178 ? 17.992 -5.701 -14.170 1.00 90.44 178 LEU A N 1
ATOM 1311 C CA . LEU A 1 178 ? 18.458 -5.138 -15.437 1.00 90.44 178 LEU A CA 1
ATOM 1312 C C . LEU A 1 178 ? 18.836 -3.656 -15.301 1.00 90.44 178 LEU A C 1
ATOM 1314 O O . LEU A 1 178 ? 19.849 -3.221 -15.845 1.00 90.44 178 LEU A O 1
ATOM 1318 N N . ALA A 1 179 ? 18.042 -2.878 -14.560 1.00 88.75 179 ALA A N 1
ATOM 1319 C CA . ALA A 1 179 ? 18.343 -1.476 -14.289 1.00 88.75 179 ALA A CA 1
ATOM 1320 C C . ALA A 1 179 ? 19.585 -1.299 -13.397 1.00 88.75 179 ALA A C 1
ATOM 1322 O O . ALA A 1 179 ? 20.334 -0.342 -13.592 1.00 88.75 179 ALA A O 1
ATOM 1323 N N . GLY A 1 180 ? 19.815 -2.220 -12.455 1.00 88.62 180 GLY A N 1
ATOM 1324 C CA . GLY A 1 180 ? 21.010 -2.242 -11.611 1.00 88.62 180 GLY A CA 1
ATOM 1325 C C . GLY A 1 180 ? 22.280 -2.575 -12.395 1.00 88.62 180 GLY A C 1
ATOM 1326 O O . GLY A 1 180 ? 23.290 -1.889 -12.243 1.00 88.62 180 GLY A O 1
ATOM 1327 N N . ASP A 1 181 ? 22.209 -3.562 -13.288 1.00 88.88 181 ASP A N 1
ATOM 1328 C CA . ASP A 1 181 ? 23.334 -3.979 -14.135 1.00 88.88 181 ASP A CA 1
ATOM 1329 C C . ASP A 1 181 ? 23.673 -2.927 -15.204 1.00 88.88 181 ASP A C 1
ATOM 1331 O O . ASP A 1 181 ? 24.836 -2.730 -15.555 1.00 88.88 181 ASP A O 1
ATOM 1335 N N . ALA A 1 182 ? 22.674 -2.168 -15.668 1.00 81.31 182 ALA A N 1
ATOM 1336 C CA . ALA A 1 182 ? 22.866 -1.008 -16.540 1.00 81.31 182 ALA A CA 1
ATOM 1337 C C . ALA A 1 182 ? 23.490 0.212 -15.819 1.00 81.31 182 ALA A C 1
ATOM 1339 O O . ALA A 1 182 ? 23.732 1.247 -16.449 1.00 81.31 182 ALA A O 1
ATOM 1340 N N . GLY A 1 183 ? 23.770 0.102 -14.512 1.00 58.50 183 GLY A N 1
ATOM 1341 C CA . GLY A 1 183 ? 24.207 1.154 -13.584 1.00 58.50 183 GLY A CA 1
ATOM 1342 C C . GLY A 1 183 ? 25.562 1.823 -13.856 1.00 58.50 183 GLY A C 1
ATOM 1343 O O . GLY A 1 183 ? 26.090 2.505 -12.982 1.00 58.50 183 GLY A O 1
ATOM 1344 N N . GLY A 1 184 ? 26.117 1.692 -15.060 1.00 58.19 184 GLY A N 1
ATOM 1345 C CA . GLY A 1 184 ? 27.350 2.358 -15.481 1.00 58.19 184 GLY A CA 1
ATOM 1346 C C . GLY A 1 184 ? 27.209 3.825 -15.921 1.00 58.19 184 GLY A C 1
ATOM 1347 O O . GLY A 1 184 ? 28.232 4.449 -16.185 1.00 58.19 184 GLY A O 1
ATOM 1348 N N . GLY A 1 185 ? 26.003 4.413 -16.009 1.00 62.16 185 GLY A N 1
ATOM 1349 C CA . GLY A 1 185 ? 25.907 5.853 -16.328 1.00 62.16 185 GLY A CA 1
ATOM 1350 C C . GLY A 1 185 ? 24.553 6.457 -16.717 1.00 62.16 185 GLY A C 1
ATOM 1351 O O . GLY A 1 185 ? 24.457 7.679 -16.818 1.00 62.16 185 GLY A O 1
ATOM 1352 N N . ALA A 1 186 ? 23.491 5.674 -16.920 1.00 82.06 186 ALA A N 1
ATOM 1353 C CA . ALA A 1 186 ? 22.194 6.238 -17.298 1.00 82.06 186 ALA A CA 1
ATOM 1354 C C . ALA A 1 186 ? 21.368 6.617 -16.056 1.00 82.06 186 ALA A C 1
ATOM 1356 O O . ALA A 1 186 ? 20.781 5.759 -15.398 1.00 82.06 186 ALA A O 1
ATOM 1357 N N . VAL A 1 187 ? 21.274 7.920 -15.763 1.00 85.19 187 VAL A N 1
ATOM 1358 C CA . VAL A 1 187 ? 20.403 8.491 -14.708 1.00 85.19 187 VAL A CA 1
ATOM 1359 C C . VAL A 1 187 ? 18.947 8.011 -14.839 1.00 85.19 187 VAL A C 1
ATOM 1361 O O . VAL A 1 187 ? 18.211 7.935 -13.861 1.00 85.19 187 VAL A O 1
ATOM 136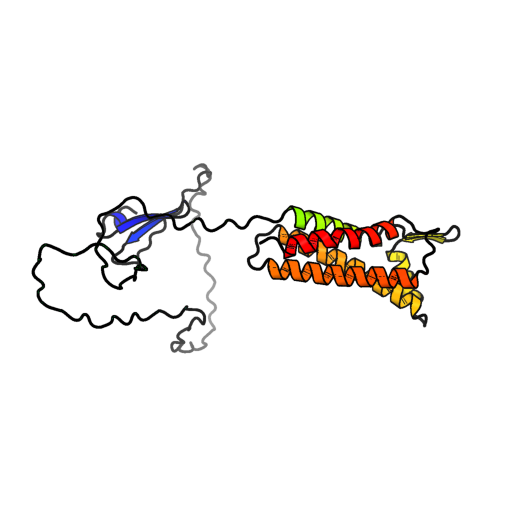4 N N . GLU A 1 188 ? 18.515 7.655 -16.045 1.00 83.69 188 GLU A N 1
ATOM 1365 C CA . GLU A 1 188 ? 17.157 7.176 -16.306 1.00 83.69 188 GLU A CA 1
ATOM 1366 C C . GLU A 1 188 ? 16.902 5.765 -15.761 1.00 83.69 188 GLU A C 1
ATOM 1368 O O . GLU A 1 188 ? 15.843 5.520 -15.178 1.00 83.69 188 GLU A O 1
ATOM 1373 N N . ALA A 1 189 ? 17.882 4.861 -15.870 1.00 84.75 189 ALA A N 1
ATOM 1374 C CA . ALA A 1 189 ? 17.761 3.494 -15.364 1.00 84.75 189 ALA A CA 1
ATOM 1375 C C . ALA A 1 189 ? 17.682 3.473 -13.828 1.00 84.75 189 ALA A C 1
ATOM 1377 O O . ALA A 1 189 ? 16.844 2.776 -13.250 1.00 84.75 189 ALA A O 1
ATOM 1378 N N . THR A 1 190 ? 18.480 4.310 -13.158 1.00 88.94 190 THR A N 1
ATOM 1379 C CA . THR A 1 190 ? 18.494 4.386 -11.690 1.00 88.94 190 THR A CA 1
ATOM 1380 C C . THR A 1 190 ? 17.193 4.957 -11.126 1.00 88.94 190 THR A C 1
ATOM 1382 O O . THR A 1 190 ? 16.704 4.464 -10.109 1.00 88.94 190 THR A O 1
ATOM 1385 N N . ILE A 1 191 ? 16.567 5.932 -11.799 1.00 90.75 191 ILE A N 1
ATOM 1386 C CA . ILE A 1 191 ? 15.257 6.461 -11.381 1.00 90.75 191 ILE A CA 1
ATOM 1387 C C . ILE A 1 191 ? 14.190 5.363 -11.429 1.00 90.75 191 ILE A C 1
ATOM 1389 O O . ILE A 1 191 ? 13.405 5.236 -10.485 1.00 90.75 191 ILE A O 1
ATOM 1393 N N . PHE A 1 192 ? 14.165 4.558 -12.495 1.00 89.62 192 PHE A N 1
ATOM 1394 C CA . PHE A 1 192 ? 13.192 3.475 -12.640 1.00 89.62 192 PHE A CA 1
ATOM 1395 C C . PHE A 1 192 ? 13.350 2.430 -11.527 1.00 89.62 192 PHE A C 1
ATOM 1397 O O . PHE A 1 192 ? 12.374 2.078 -10.857 1.00 89.62 192 PHE A O 1
ATOM 1404 N N . GLN A 1 193 ? 14.594 2.019 -11.261 1.00 92.94 193 GLN A N 1
ATOM 1405 C CA . GLN A 1 193 ? 14.934 1.088 -10.188 1.00 92.94 193 GLN A CA 1
ATOM 1406 C C . GLN A 1 193 ? 14.486 1.609 -8.813 1.00 92.94 193 GLN A C 1
ATOM 1408 O O . GLN A 1 193 ? 13.818 0.898 -8.059 1.00 92.94 193 GLN A O 1
ATOM 1413 N N . VAL A 1 194 ? 14.805 2.870 -8.499 1.00 93.50 194 VAL A N 1
ATOM 1414 C CA . VAL A 1 194 ? 14.445 3.497 -7.219 1.00 93.50 194 VAL A CA 1
ATOM 1415 C C . VAL A 1 194 ? 12.929 3.596 -7.060 1.00 93.50 194 VAL A C 1
ATOM 1417 O O . VAL A 1 194 ? 12.421 3.297 -5.980 1.00 93.50 194 VAL A O 1
ATOM 1420 N N . CYS A 1 195 ? 12.187 3.951 -8.113 1.00 94.50 195 CYS A N 1
ATOM 1421 C CA . CYS A 1 195 ? 10.725 4.043 -8.047 1.00 94.50 195 CYS A CA 1
ATOM 1422 C C . CYS A 1 195 ? 10.072 2.678 -7.783 1.00 94.50 195 CYS A C 1
ATOM 1424 O O . CYS A 1 195 ? 9.184 2.582 -6.933 1.00 94.50 195 CYS A O 1
ATOM 1426 N N . LEU A 1 196 ? 10.530 1.616 -8.457 1.00 93.38 196 LEU A N 1
ATOM 1427 C CA . LEU A 1 196 ? 10.013 0.260 -8.243 1.00 93.38 196 LEU A CA 1
ATOM 1428 C C . LEU A 1 196 ? 10.272 -0.238 -6.820 1.00 93.38 196 LEU A C 1
ATOM 1430 O O . LEU A 1 196 ? 9.349 -0.715 -6.154 1.00 93.38 196 LEU A O 1
ATOM 1434 N N . ILE A 1 197 ? 11.506 -0.080 -6.333 1.00 95.50 197 ILE A N 1
ATOM 1435 C CA . ILE A 1 197 ? 11.875 -0.473 -4.968 1.00 95.50 197 ILE A CA 1
ATOM 1436 C C . ILE A 1 197 ? 11.087 0.355 -3.946 1.00 95.50 197 ILE A C 1
ATOM 1438 O O . ILE A 1 197 ? 10.579 -0.198 -2.970 1.00 95.50 197 ILE A O 1
ATOM 1442 N N . ALA A 1 198 ? 10.928 1.661 -4.172 1.00 96.12 198 ALA A N 1
ATOM 1443 C CA . ALA A 1 198 ? 10.166 2.530 -3.282 1.00 96.12 198 ALA A CA 1
ATOM 1444 C C . ALA A 1 198 ? 8.707 2.071 -3.148 1.00 96.12 198 ALA A C 1
ATOM 1446 O O . ALA A 1 198 ? 8.202 1.986 -2.027 1.00 96.12 198 ALA A O 1
ATOM 1447 N N . VAL A 1 199 ? 8.039 1.723 -4.254 1.00 95.62 199 VAL A N 1
ATOM 1448 C CA . VAL A 1 199 ? 6.655 1.223 -4.211 1.00 95.62 199 VAL A CA 1
ATOM 1449 C C . VAL A 1 199 ? 6.566 -0.154 -3.559 1.00 95.62 199 VAL A C 1
ATOM 1451 O O . VAL A 1 199 ? 5.657 -0.371 -2.759 1.00 95.62 199 VAL A O 1
ATOM 1454 N N . LEU A 1 200 ? 7.527 -1.048 -3.807 1.00 96.56 200 LEU A N 1
ATOM 1455 C CA . LEU A 1 200 ? 7.598 -2.352 -3.140 1.00 96.56 200 LEU A CA 1
ATOM 1456 C C . LEU A 1 200 ? 7.712 -2.203 -1.612 1.00 96.56 200 LEU A C 1
ATOM 1458 O O . LEU A 1 200 ? 6.944 -2.811 -0.862 1.00 96.56 200 LEU A O 1
ATOM 1462 N N . VAL A 1 201 ? 8.632 -1.352 -1.146 1.00 97.38 201 VAL A N 1
ATOM 1463 C CA . VAL A 1 201 ? 8.837 -1.082 0.285 1.00 97.38 201 VAL A CA 1
ATOM 1464 C C . VAL A 1 201 ? 7.606 -0.408 0.894 1.00 97.38 201 VAL A C 1
ATOM 1466 O O . VAL A 1 201 ? 7.139 -0.832 1.952 1.00 97.38 201 VAL A O 1
ATOM 1469 N N . CYS A 1 202 ? 7.031 0.595 0.223 1.00 97.38 202 CYS A N 1
ATOM 1470 C CA . CYS A 1 202 ? 5.810 1.257 0.686 1.00 97.38 202 CYS A CA 1
ATOM 1471 C C . CYS A 1 202 ? 4.627 0.281 0.768 1.00 97.38 202 CYS A C 1
ATOM 1473 O O . CYS A 1 202 ? 3.908 0.287 1.767 1.00 97.38 202 CYS A O 1
ATOM 1475 N N . GLY A 1 203 ? 4.454 -0.599 -0.222 1.00 96.75 203 GLY A N 1
ATOM 1476 C CA . GLY A 1 203 ? 3.423 -1.640 -0.216 1.00 96.75 203 GLY A CA 1
ATOM 1477 C C . GLY A 1 203 ? 3.577 -2.605 0.963 1.00 96.75 203 GLY A C 1
ATOM 1478 O O . GLY A 1 203 ? 2.607 -2.877 1.675 1.00 96.75 203 GLY A O 1
ATOM 1479 N N . GLY A 1 204 ? 4.808 -3.040 1.248 1.00 97.31 204 GLY A N 1
ATOM 1480 C CA . GLY A 1 204 ? 5.119 -3.850 2.429 1.00 97.31 204 GLY A CA 1
ATOM 1481 C C . GLY A 1 204 ? 4.821 -3.131 3.751 1.00 97.31 204 GLY A C 1
ATOM 1482 O O . GLY A 1 204 ? 4.202 -3.704 4.651 1.00 97.31 204 GLY A O 1
ATOM 1483 N N . LEU A 1 205 ? 5.185 -1.850 3.866 1.00 97.62 205 LEU A N 1
ATOM 1484 C CA . LEU A 1 205 ? 4.869 -1.036 5.045 1.00 97.62 205 LEU A CA 1
ATOM 1485 C C . LEU A 1 205 ? 3.356 -0.858 5.235 1.00 97.62 205 LEU A C 1
ATOM 1487 O O . LEU A 1 205 ? 2.875 -0.902 6.369 1.00 97.62 205 LEU A O 1
ATOM 1491 N N . LEU A 1 206 ? 2.593 -0.706 4.151 1.00 96.69 206 LEU A N 1
ATOM 1492 C CA . LEU A 1 206 ? 1.133 -0.591 4.199 1.00 96.69 206 LEU A CA 1
ATOM 1493 C C . LEU A 1 206 ? 0.456 -1.912 4.582 1.00 96.69 206 LEU A C 1
ATOM 1495 O O . LEU A 1 206 ? -0.521 -1.879 5.330 1.00 96.69 206 LEU A O 1
ATOM 1499 N N . LEU A 1 207 ? 1.002 -3.063 4.174 1.00 96.69 207 LEU A N 1
ATOM 1500 C CA . LEU A 1 207 ? 0.559 -4.373 4.669 1.00 96.69 207 LEU A CA 1
ATOM 1501 C C . LEU A 1 207 ? 0.719 -4.479 6.189 1.00 96.69 207 LEU A C 1
ATOM 1503 O O . LEU A 1 207 ? -0.221 -4.865 6.887 1.00 96.69 207 LEU A O 1
ATOM 1507 N N . ILE A 1 208 ? 1.885 -4.089 6.712 1.00 96.94 208 ILE A N 1
ATOM 1508 C CA . ILE A 1 208 ? 2.157 -4.101 8.157 1.00 96.94 208 ILE A CA 1
ATOM 1509 C C . ILE A 1 208 ? 1.232 -3.113 8.879 1.00 96.94 208 ILE A C 1
ATOM 1511 O O . ILE A 1 208 ? 0.625 -3.463 9.895 1.00 96.94 208 ILE A O 1
ATOM 1515 N N . ALA A 1 209 ? 1.064 -1.900 8.344 1.00 95.12 209 ALA A N 1
ATOM 1516 C CA . ALA A 1 209 ? 0.165 -0.896 8.904 1.00 95.12 209 ALA A CA 1
ATOM 1517 C C . ALA A 1 209 ? -1.291 -1.396 8.933 1.00 95.12 209 ALA A C 1
ATOM 1519 O O . ALA A 1 209 ? -1.942 -1.322 9.978 1.00 95.12 209 ALA A O 1
ATOM 1520 N N . GLY A 1 210 ? -1.775 -1.983 7.836 1.00 94.25 210 GLY A N 1
ATOM 1521 C CA . GLY A 1 210 ? -3.111 -2.566 7.726 1.00 94.25 210 GLY A CA 1
ATOM 1522 C C . GLY A 1 210 ? -3.337 -3.720 8.705 1.00 94.25 210 GLY A C 1
ATOM 1523 O O . GLY A 1 210 ? -4.338 -3.728 9.421 1.00 94.25 210 GLY A O 1
ATOM 1524 N N . ALA A 1 211 ? -2.379 -4.642 8.832 1.00 95.25 211 ALA A N 1
ATOM 1525 C CA . ALA A 1 211 ? -2.446 -5.721 9.819 1.00 95.25 211 ALA A CA 1
ATOM 1526 C C . ALA A 1 211 ? -2.462 -5.178 11.259 1.00 95.25 211 ALA A C 1
ATOM 1528 O O . ALA A 1 211 ? -3.229 -5.639 12.107 1.00 95.25 211 ALA A O 1
ATOM 1529 N N . SER A 1 212 ? -1.668 -4.143 11.534 1.00 92.88 212 SER A N 1
ATOM 1530 C CA . SER A 1 212 ? -1.591 -3.536 12.863 1.00 92.88 212 SER A CA 1
ATOM 1531 C C . SER A 1 212 ? -2.871 -2.781 13.268 1.00 92.88 212 SER A C 1
ATOM 1533 O O . SER A 1 212 ? -3.158 -2.681 14.462 1.00 92.88 212 SER A O 1
ATOM 1535 N N . LEU A 1 213 ? -3.701 -2.340 12.308 1.00 92.88 213 LEU A N 1
ATOM 1536 C CA . LEU A 1 213 ? -5.028 -1.755 12.572 1.00 92.88 213 LEU A CA 1
ATOM 1537 C C . LEU A 1 213 ? -6.055 -2.767 13.106 1.00 92.88 213 LEU A C 1
ATOM 1539 O O . LEU A 1 213 ? -7.064 -2.358 13.687 1.00 92.88 213 LEU A O 1
ATOM 1543 N N . VAL A 1 214 ? -5.813 -4.071 12.940 1.00 92.88 214 VAL A N 1
ATOM 1544 C CA . VAL A 1 214 ? -6.658 -5.132 13.518 1.00 92.88 214 VAL A CA 1
ATOM 1545 C C . VAL A 1 214 ? -6.471 -5.209 15.037 1.00 92.88 214 VAL A C 1
ATOM 1547 O O . VAL A 1 214 ? -7.392 -5.586 15.767 1.00 92.88 214 VAL A O 1
ATOM 1550 N N . VAL A 1 215 ? -5.299 -4.804 15.535 1.00 91.06 215 VAL A N 1
ATOM 1551 C CA . VAL A 1 215 ? -4.973 -4.824 16.961 1.00 91.06 215 VAL A CA 1
ATOM 1552 C C . VAL A 1 215 ? -5.421 -3.511 17.617 1.00 91.06 215 VAL A C 1
ATOM 1554 O O . VAL A 1 215 ? -5.097 -2.423 17.132 1.00 91.06 215 VAL A O 1
ATOM 1557 N N . PRO A 1 216 ? -6.142 -3.554 18.754 1.00 85.38 216 PRO A N 1
ATOM 1558 C CA . PRO A 1 216 ? -6.574 -2.349 19.450 1.00 85.38 216 PRO A CA 1
ATOM 1559 C C . PRO A 1 216 ? -5.380 -1.618 20.087 1.00 85.38 216 PRO A C 1
ATOM 1561 O O . PRO A 1 216 ? -5.009 -1.864 21.232 1.00 85.38 216 PRO A O 1
ATOM 1564 N N . MET A 1 217 ? -4.784 -0.686 19.342 1.00 85.50 217 MET A N 1
ATOM 1565 C CA . MET A 1 217 ? -3.732 0.205 19.836 1.00 85.50 217 MET A CA 1
ATOM 1566 C C . MET A 1 217 ? -4.293 1.518 20.391 1.00 85.50 217 MET A C 1
ATOM 1568 O O . MET A 1 217 ? -5.311 2.029 19.925 1.00 85.50 217 MET A O 1
ATOM 1572 N N . ARG A 1 218 ? -3.588 2.087 21.377 1.00 85.38 218 ARG A N 1
ATOM 1573 C CA . ARG A 1 218 ? -3.970 3.329 22.073 1.00 85.38 218 ARG A CA 1
ATOM 1574 C C . ARG A 1 218 ? -3.766 4.592 21.219 1.00 85.38 218 ARG A C 1
ATOM 1576 O O . ARG A 1 218 ? -4.515 5.548 21.378 1.00 85.38 218 ARG A O 1
ATOM 1583 N N . ASN A 1 219 ? -2.814 4.576 20.278 1.00 88.19 219 ASN A N 1
ATOM 1584 C CA . ASN A 1 219 ? -2.405 5.741 19.474 1.00 88.19 219 ASN A CA 1
ATOM 1585 C C . ASN A 1 219 ? -2.721 5.580 17.973 1.00 88.19 219 ASN A C 1
ATOM 1587 O O . ASN A 1 219 ? -1.842 5.699 17.123 1.00 88.19 219 ASN A O 1
ATOM 1591 N N . ARG A 1 220 ? -3.987 5.333 17.621 1.00 86.06 220 ARG A N 1
ATOM 1592 C CA . ARG A 1 220 ? -4.402 5.071 16.222 1.00 86.06 220 ARG A CA 1
ATOM 1593 C C . ARG A 1 220 ? -4.153 6.232 15.254 1.00 86.06 220 ARG A C 1
ATOM 1595 O O . ARG A 1 220 ? -3.911 5.998 14.077 1.00 86.06 220 ARG A O 1
ATOM 1602 N N . LYS A 1 221 ? -4.146 7.472 15.754 1.00 90.56 221 LYS A N 1
ATOM 1603 C CA . LYS A 1 221 ? -3.878 8.673 14.943 1.00 90.56 221 LYS A CA 1
ATOM 1604 C C . LYS A 1 221 ? -2.493 8.650 14.302 1.00 90.56 221 LYS A C 1
ATOM 1606 O O . LYS A 1 221 ? -2.352 9.048 13.154 1.00 90.56 221 LYS A O 1
ATOM 1611 N N . VAL A 1 222 ? -1.489 8.171 15.042 1.00 93.50 222 VAL A N 1
ATOM 1612 C CA . VAL A 1 222 ? -0.107 8.095 14.549 1.00 93.50 222 VAL A CA 1
ATOM 1613 C C . VAL A 1 222 ? -0.021 7.086 13.411 1.00 93.50 222 VAL A C 1
ATOM 1615 O O . VAL A 1 222 ? 0.596 7.366 12.392 1.00 93.50 222 VAL A O 1
ATOM 1618 N N . LEU A 1 223 ? -0.703 5.948 13.552 1.00 93.25 223 LEU A N 1
ATOM 1619 C CA . LEU A 1 223 ? -0.716 4.909 12.529 1.00 93.25 223 LEU A CA 1
ATOM 1620 C C . LEU A 1 223 ? -1.442 5.363 11.252 1.00 93.25 223 LEU A C 1
ATOM 1622 O O . LEU A 1 223 ? -0.922 5.162 10.159 1.00 93.25 223 LEU A O 1
ATOM 1626 N N . GLY A 1 224 ? -2.592 6.035 11.388 1.00 93.50 224 GLY A N 1
ATOM 1627 C CA . GLY A 1 224 ? -3.304 6.634 10.254 1.00 93.50 224 GLY A CA 1
ATOM 1628 C C . GLY A 1 224 ? -2.459 7.687 9.527 1.00 93.50 224 GLY A C 1
ATOM 1629 O O . GLY A 1 224 ? -2.313 7.626 8.307 1.00 93.50 224 GLY A O 1
ATOM 1630 N N . ALA A 1 225 ? -1.819 8.597 10.269 1.00 95.69 225 ALA A N 1
ATOM 1631 C CA . ALA A 1 225 ? -0.925 9.605 9.695 1.00 95.69 225 ALA A CA 1
ATOM 1632 C C . ALA A 1 225 ? 0.291 8.982 8.986 1.00 95.69 225 ALA A C 1
ATOM 1634 O O . ALA A 1 225 ? 0.648 9.411 7.891 1.00 95.69 225 ALA A O 1
ATOM 1635 N N . LEU A 1 226 ? 0.889 7.937 9.569 1.00 95.62 226 LEU A N 1
ATOM 1636 C CA . LEU A 1 226 ? 2.006 7.214 8.964 1.00 95.62 226 LEU A CA 1
ATOM 1637 C C . LEU A 1 226 ? 1.578 6.515 7.667 1.00 95.62 226 LEU A C 1
ATOM 1639 O O . LEU A 1 226 ? 2.265 6.650 6.659 1.00 95.62 226 LEU A O 1
ATOM 1643 N N . SER A 1 227 ? 0.420 5.843 7.651 1.00 95.31 227 SER A N 1
ATOM 1644 C CA . SER A 1 227 ? -0.106 5.220 6.425 1.00 95.31 227 SER A CA 1
ATOM 1645 C C . SER A 1 227 ? -0.372 6.241 5.312 1.00 95.31 227 SER A C 1
ATOM 1647 O O . SER A 1 227 ? -0.071 5.977 4.147 1.00 95.31 227 SER A O 1
ATOM 1649 N N . LEU A 1 228 ? -0.840 7.442 5.668 1.00 96.31 228 LEU A N 1
ATOM 1650 C CA . LEU A 1 228 ? -1.052 8.529 4.717 1.00 96.31 228 LEU A CA 1
ATOM 1651 C C . LEU A 1 228 ? 0.273 9.039 4.136 1.00 96.31 228 LEU A C 1
ATOM 1653 O O . LEU A 1 228 ? 0.379 9.179 2.920 1.00 96.31 228 LEU A O 1
ATOM 1657 N N . LEU A 1 229 ? 1.298 9.238 4.969 1.00 97.50 229 LEU A N 1
ATOM 1658 C CA . LEU A 1 229 ? 2.632 9.634 4.506 1.00 97.50 229 LEU A CA 1
ATOM 1659 C C . LEU A 1 229 ? 3.224 8.600 3.536 1.00 97.50 229 LEU A C 1
ATOM 1661 O O . LEU A 1 229 ? 3.721 8.970 2.473 1.00 97.50 229 LEU A O 1
ATOM 1665 N N . VAL A 1 230 ? 3.113 7.309 3.862 1.00 97.38 230 VAL A N 1
ATOM 1666 C CA . VAL A 1 230 ? 3.576 6.218 2.986 1.00 97.38 230 VAL A CA 1
ATOM 1667 C C . VAL A 1 230 ? 2.796 6.199 1.666 1.00 97.38 230 VAL A C 1
ATOM 1669 O O . VAL A 1 230 ? 3.393 6.049 0.603 1.00 97.38 230 VAL A O 1
ATOM 1672 N N . THR A 1 231 ? 1.480 6.429 1.702 1.00 97.44 231 THR A N 1
ATOM 1673 C CA . THR A 1 231 ? 0.640 6.503 0.491 1.00 97.44 231 THR A CA 1
ATOM 1674 C C . THR A 1 231 ? 1.041 7.671 -0.415 1.00 97.44 231 THR A C 1
ATOM 1676 O O . THR A 1 231 ? 1.088 7.521 -1.638 1.00 97.44 231 THR A O 1
ATOM 1679 N N . VAL A 1 232 ? 1.366 8.833 0.162 1.00 97.81 232 VAL A N 1
ATOM 1680 C CA . VAL A 1 232 ? 1.846 9.997 -0.600 1.00 97.81 232 VAL A CA 1
ATOM 1681 C C . VAL A 1 232 ? 3.189 9.690 -1.260 1.00 97.81 232 VAL A C 1
ATOM 1683 O O . VAL A 1 232 ? 3.319 9.889 -2.464 1.00 97.81 232 VAL A O 1
ATOM 1686 N N . MET A 1 233 ? 4.154 9.140 -0.515 1.00 97.50 233 MET A N 1
ATOM 1687 C CA . MET A 1 233 ? 5.458 8.729 -1.059 1.00 97.50 233 MET A CA 1
ATOM 1688 C C . MET A 1 233 ? 5.309 7.743 -2.222 1.00 97.50 233 MET A C 1
ATOM 1690 O O . MET A 1 233 ? 5.921 7.909 -3.276 1.00 97.50 233 MET A O 1
ATOM 1694 N N . MET A 1 234 ? 4.438 6.751 -2.053 1.00 96.88 234 MET A N 1
ATOM 1695 C CA . MET A 1 234 ? 4.114 5.773 -3.084 1.00 96.88 234 MET A CA 1
ATOM 1696 C C . MET A 1 234 ? 3.482 6.427 -4.323 1.00 96.88 234 MET A C 1
ATOM 1698 O O . MET A 1 234 ? 3.870 6.118 -5.445 1.00 96.88 234 MET A O 1
ATOM 1702 N N . THR A 1 235 ? 2.567 7.384 -4.136 1.00 96.69 235 THR A N 1
ATOM 1703 C CA . THR A 1 235 ? 1.952 8.143 -5.240 1.00 96.69 235 THR A CA 1
ATOM 1704 C C . THR A 1 235 ? 2.995 8.972 -5.995 1.00 96.69 235 THR A C 1
ATOM 1706 O O . THR A 1 235 ? 2.978 8.998 -7.222 1.00 96.69 235 THR A O 1
ATOM 1709 N N . VAL A 1 236 ? 3.935 9.609 -5.290 1.00 97.25 236 VAL A N 1
ATOM 1710 C CA . VAL A 1 236 ? 5.029 10.372 -5.913 1.00 97.25 236 VAL A CA 1
ATOM 1711 C C . VAL A 1 236 ? 5.910 9.463 -6.770 1.00 97.25 236 VAL A C 1
ATOM 1713 O O . VAL A 1 236 ? 6.194 9.812 -7.912 1.00 97.25 236 VAL A O 1
ATOM 1716 N N . ALA A 1 237 ? 6.287 8.282 -6.271 1.00 95.75 237 ALA A N 1
ATOM 1717 C CA . ALA A 1 237 ? 7.066 7.311 -7.043 1.00 95.75 237 ALA A CA 1
ATOM 1718 C C . ALA A 1 237 ? 6.331 6.866 -8.320 1.00 95.75 237 ALA A C 1
ATOM 1720 O O . ALA A 1 237 ? 6.926 6.816 -9.396 1.00 95.75 237 ALA A O 1
ATOM 1721 N N . VAL A 1 238 ? 5.021 6.612 -8.219 1.00 94.94 238 VAL A N 1
ATOM 1722 C CA . VAL A 1 238 ? 4.166 6.280 -9.368 1.00 94.94 238 VAL A CA 1
ATOM 1723 C C . VAL A 1 238 ? 4.142 7.421 -10.384 1.00 94.94 238 VAL A C 1
ATOM 1725 O O . VAL A 1 238 ? 4.387 7.191 -11.565 1.00 94.94 238 VAL A O 1
ATOM 1728 N N . VAL A 1 239 ? 3.903 8.657 -9.942 1.00 95.56 239 VAL A N 1
ATOM 1729 C CA . VAL A 1 239 ? 3.850 9.831 -10.829 1.00 95.56 239 VAL A CA 1
ATOM 1730 C C . VAL A 1 239 ? 5.195 10.076 -11.514 1.00 95.56 239 VAL A C 1
ATOM 1732 O O . VAL A 1 239 ? 5.219 10.299 -12.722 1.00 95.56 239 VAL A O 1
ATOM 1735 N N . LEU A 1 240 ? 6.312 9.991 -10.786 1.00 94.19 240 LEU A N 1
ATOM 1736 C CA . LEU A 1 240 ? 7.653 10.148 -11.361 1.00 94.19 240 LEU A CA 1
ATOM 1737 C C . LEU A 1 240 ? 7.931 9.099 -12.440 1.00 94.19 240 LEU A C 1
ATOM 1739 O O . LEU A 1 240 ? 8.441 9.439 -13.509 1.00 94.19 240 LEU A O 1
ATOM 1743 N N . LEU A 1 241 ? 7.546 7.846 -12.189 1.00 91.31 241 LEU A N 1
ATOM 1744 C CA . LEU A 1 241 ? 7.680 6.768 -13.161 1.00 91.31 241 LEU A CA 1
ATOM 1745 C C . LEU A 1 241 ? 6.800 7.011 -14.397 1.00 91.31 241 LEU A C 1
ATOM 1747 O O . LEU A 1 241 ? 7.274 6.825 -15.514 1.00 91.31 241 LEU A O 1
ATOM 1751 N N . LEU A 1 242 ? 5.566 7.499 -14.225 1.00 92.00 242 LEU A N 1
ATOM 1752 C CA . LEU A 1 242 ? 4.672 7.839 -15.343 1.00 92.00 242 LEU A CA 1
ATOM 1753 C C . LEU A 1 242 ? 5.220 8.975 -16.211 1.00 92.00 242 LEU A C 1
ATOM 1755 O O . LEU A 1 242 ? 5.163 8.891 -17.437 1.00 92.00 242 LEU A O 1
ATOM 1759 N N . VAL A 1 243 ? 5.759 10.024 -15.584 1.00 93.62 243 VAL A N 1
ATOM 1760 C CA . VAL A 1 243 ? 6.361 11.162 -16.295 1.00 93.62 243 VAL A CA 1
ATOM 176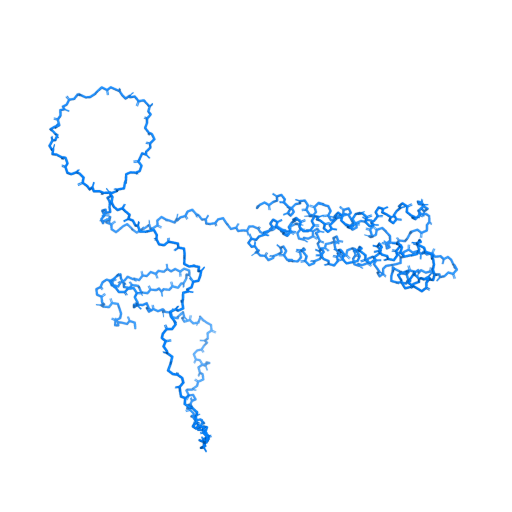1 C C . VAL A 1 243 ? 7.574 10.707 -17.109 1.00 93.62 243 VAL A C 1
ATOM 1763 O O . VAL A 1 243 ? 7.775 11.182 -18.224 1.00 93.62 243 VAL A O 1
ATOM 1766 N N . LYS A 1 244 ? 8.367 9.769 -16.581 1.00 90.50 244 LYS A N 1
ATOM 1767 C CA . LYS A 1 244 ? 9.564 9.253 -17.257 1.00 90.50 244 LYS A CA 1
ATOM 1768 C C . LYS A 1 244 ? 9.275 8.208 -18.328 1.00 90.50 244 LYS A C 1
ATOM 1770 O O . LYS A 1 244 ? 9.957 8.205 -19.343 1.00 90.50 244 LYS A O 1
ATOM 1775 N N . ALA A 1 245 ? 8.262 7.367 -18.141 1.00 84.69 245 ALA A N 1
ATOM 1776 C CA . ALA A 1 245 ? 7.916 6.311 -19.090 1.00 84.69 245 ALA A CA 1
ATOM 1777 C C . ALA A 1 245 ? 7.364 6.836 -20.430 1.00 84.69 245 ALA A C 1
ATOM 1779 O O . ALA A 1 245 ? 7.208 6.055 -21.364 1.00 84.69 245 ALA A O 1
ATOM 1780 N N . GLY A 1 246 ? 7.050 8.134 -20.539 1.00 81.31 246 GLY A N 1
ATOM 1781 C CA . GLY A 1 246 ? 6.648 8.741 -21.807 1.00 81.31 246 GLY A CA 1
ATOM 1782 C C . GLY A 1 246 ? 5.380 8.118 -22.400 1.00 81.31 246 GLY A C 1
ATOM 1783 O O . GLY A 1 246 ? 5.370 7.794 -23.574 1.00 81.31 246 GLY A O 1
ATOM 1784 N N . LEU A 1 247 ? 4.340 7.901 -21.581 1.00 61.03 247 LEU A N 1
ATOM 1785 C CA . LEU A 1 247 ? 2.930 7.595 -21.924 1.00 61.03 247 LEU A CA 1
ATOM 1786 C C . LEU A 1 247 ? 2.625 6.671 -23.134 1.00 61.03 247 LEU A C 1
ATOM 1788 O O . LEU A 1 247 ? 1.524 6.712 -23.687 1.00 61.03 247 LEU A O 1
ATOM 1792 N N . GLY A 1 248 ? 3.534 5.775 -23.516 1.00 79.19 248 GLY A N 1
ATOM 1793 C CA . GLY A 1 248 ? 3.257 4.706 -24.472 1.00 79.19 248 GLY A CA 1
ATOM 1794 C C . GLY A 1 248 ? 2.535 3.546 -23.789 1.00 79.19 248 GLY A C 1
ATOM 1795 O O . GLY A 1 248 ? 3.173 2.600 -23.339 1.00 79.19 248 GLY A O 1
ATOM 1796 N N . PHE A 1 249 ? 1.203 3.590 -23.695 1.00 81.81 249 PHE A N 1
ATOM 1797 C CA . PHE A 1 249 ? 0.419 2.530 -23.033 1.00 81.81 249 PHE A CA 1
ATOM 1798 C C . PHE A 1 249 ? 0.373 1.195 -23.801 1.00 81.81 249 PHE A C 1
ATOM 1800 O O . PHE A 1 249 ? -0.121 0.202 -23.276 1.00 81.81 249 PHE A O 1
ATOM 1807 N N . SER A 1 250 ? 0.884 1.147 -25.032 1.00 83.44 250 SER A N 1
ATOM 1808 C CA . SER A 1 250 ? 0.713 0.027 -25.966 1.00 83.44 250 SER A CA 1
ATOM 1809 C C . SER A 1 250 ? 1.520 -1.242 -25.647 1.00 83.44 250 SER A C 1
ATOM 1811 O O . SER A 1 250 ? 1.335 -2.244 -26.329 1.00 83.44 250 SER A O 1
ATOM 1813 N N . GLY A 1 251 ? 2.373 -1.247 -24.617 1.00 82.62 251 GLY A N 1
ATOM 1814 C CA . GLY A 1 251 ? 3.178 -2.418 -24.219 1.00 82.62 251 GLY A CA 1
ATOM 1815 C C . GLY A 1 251 ? 3.074 -2.805 -22.742 1.00 82.62 251 GLY A C 1
ATOM 1816 O O . GLY A 1 251 ? 3.839 -3.650 -22.268 1.00 82.62 251 GLY A O 1
ATOM 1817 N N . LEU A 1 252 ? 2.167 -2.171 -21.997 1.00 90.25 252 LEU A N 1
ATOM 1818 C CA . LEU A 1 252 ? 2.071 -2.338 -20.550 1.00 90.25 252 LEU A CA 1
ATOM 1819 C C . LEU A 1 252 ? 1.259 -3.585 -20.201 1.00 90.25 252 LEU A C 1
ATOM 1821 O O . LEU A 1 252 ? 0.172 -3.820 -20.723 1.00 90.25 252 LEU A O 1
ATOM 1825 N N . SER A 1 253 ? 1.813 -4.397 -19.308 1.00 94.12 253 SER A N 1
ATOM 1826 C CA . SER A 1 253 ? 1.215 -5.650 -18.847 1.00 94.12 253 SER A CA 1
ATOM 1827 C C . SER A 1 253 ? 0.556 -5.485 -17.468 1.00 94.12 253 SER A C 1
ATOM 1829 O O . SER A 1 253 ? 0.553 -4.405 -16.873 1.00 94.12 253 SER A O 1
ATOM 1831 N N . VAL A 1 254 ? -0.018 -6.571 -16.942 1.00 95.31 254 VAL A N 1
ATOM 1832 C CA . VAL A 1 254 ? -0.787 -6.594 -15.681 1.00 95.31 254 VAL A CA 1
ATOM 1833 C C . VAL A 1 254 ? -0.017 -5.992 -14.497 1.00 95.31 254 VAL A C 1
ATOM 1835 O O . VAL A 1 254 ? -0.621 -5.294 -13.682 1.00 95.31 254 VAL A O 1
ATOM 1838 N N . GLY A 1 255 ? 1.305 -6.187 -14.417 1.00 93.75 255 GLY A N 1
ATOM 1839 C CA . GLY A 1 255 ? 2.133 -5.637 -13.338 1.00 93.75 255 GLY A CA 1
ATOM 1840 C C . GLY A 1 255 ? 2.044 -4.113 -13.224 1.00 93.75 255 GLY A C 1
ATOM 1841 O O . GLY A 1 255 ? 1.871 -3.591 -12.121 1.00 93.75 255 GLY A O 1
ATOM 1842 N N . PHE A 1 256 ? 2.030 -3.404 -14.356 1.00 94.00 256 PHE A N 1
ATOM 1843 C CA . PHE A 1 256 ? 1.901 -1.946 -14.379 1.00 94.00 256 PHE A CA 1
ATOM 1844 C C . PHE A 1 256 ? 0.520 -1.470 -13.898 1.00 94.00 256 PHE A C 1
ATOM 1846 O O . PHE A 1 256 ? 0.404 -0.488 -13.163 1.00 94.00 256 PHE A O 1
ATOM 1853 N N . TYR A 1 257 ? -0.549 -2.184 -14.258 1.00 95.56 257 TYR A N 1
ATOM 1854 C CA . TYR A 1 257 ? -1.894 -1.849 -13.781 1.00 95.56 257 TYR A CA 1
ATOM 1855 C C . TYR A 1 257 ? -2.051 -2.113 -12.283 1.00 95.56 257 TYR A C 1
ATOM 1857 O O . TYR A 1 257 ? -2.658 -1.299 -11.588 1.00 95.56 257 TYR A O 1
ATOM 1865 N N . CYS A 1 258 ? -1.466 -3.194 -11.758 1.00 95.31 258 CYS A N 1
ATOM 1866 C CA . CYS A 1 258 ? -1.416 -3.441 -10.314 1.00 95.31 258 CYS A CA 1
ATOM 1867 C C . CYS A 1 258 ? -0.646 -2.336 -9.579 1.00 95.31 258 CYS A C 1
ATOM 1869 O O . CYS A 1 258 ? -1.090 -1.880 -8.524 1.00 95.31 258 CYS A O 1
ATOM 1871 N N . PHE A 1 259 ? 0.458 -1.864 -10.159 1.00 94.31 259 PHE A N 1
ATOM 1872 C CA . PHE A 1 259 ? 1.228 -0.734 -9.649 1.00 94.31 259 PHE A CA 1
ATOM 1873 C C . PHE A 1 259 ? 0.382 0.547 -9.570 1.00 94.31 259 PHE A C 1
ATOM 1875 O O . PHE A 1 259 ? 0.283 1.146 -8.499 1.00 94.31 259 PHE A O 1
ATOM 1882 N N . LEU A 1 260 ? -0.335 0.916 -10.634 1.00 95.12 260 LEU A N 1
ATOM 1883 C CA . LEU A 1 260 ? -1.256 2.061 -10.611 1.00 95.12 260 LEU A CA 1
ATOM 1884 C C . LEU A 1 260 ? -2.408 1.884 -9.610 1.00 95.12 260 LEU A C 1
ATOM 1886 O O . LEU A 1 260 ? -2.690 2.778 -8.807 1.00 95.12 260 LEU A O 1
ATOM 1890 N N . ALA A 1 261 ? -3.062 0.722 -9.639 1.00 96.31 261 ALA A N 1
ATOM 1891 C CA . ALA A 1 261 ? -4.198 0.418 -8.777 1.00 96.31 261 ALA A CA 1
ATOM 1892 C C . ALA A 1 261 ? -3.813 0.476 -7.295 1.00 96.31 261 ALA A C 1
ATOM 1894 O O . ALA A 1 261 ? -4.588 0.975 -6.479 1.00 96.31 261 ALA A O 1
ATOM 1895 N N . SER A 1 262 ? -2.604 0.023 -6.950 1.00 96.31 262 SER A N 1
ATOM 1896 C CA . SER A 1 262 ? -2.113 0.040 -5.575 1.00 96.31 262 SER A CA 1
ATOM 1897 C C . SER A 1 262 ? -2.095 1.458 -4.989 1.00 96.31 262 SER A C 1
ATOM 1899 O O . SER A 1 262 ? -2.588 1.653 -3.878 1.00 96.31 262 SER A O 1
ATOM 1901 N N . ALA A 1 263 ? -1.646 2.470 -5.740 1.00 95.38 263 ALA A N 1
ATOM 1902 C CA . ALA A 1 263 ? -1.646 3.853 -5.260 1.00 95.38 263 ALA A CA 1
ATOM 1903 C C . ALA A 1 263 ? -3.069 4.387 -5.068 1.00 95.38 263 ALA A C 1
ATOM 1905 O O . ALA A 1 263 ? -3.379 4.936 -4.012 1.00 95.38 263 ALA A O 1
ATOM 1906 N N . VAL A 1 264 ? -3.958 4.162 -6.040 1.00 96.94 264 VAL A N 1
ATOM 1907 C CA . VAL A 1 264 ? -5.350 4.641 -5.988 1.00 96.94 264 VAL A CA 1
ATOM 1908 C C . VAL A 1 264 ? -6.127 4.005 -4.830 1.00 96.94 264 VAL A C 1
ATOM 1910 O O . VAL A 1 264 ? -6.846 4.701 -4.115 1.00 96.94 264 VAL A O 1
ATOM 1913 N N . ILE A 1 265 ? -5.959 2.700 -4.598 1.00 96.69 265 ILE A N 1
ATOM 1914 C CA . ILE A 1 265 ? -6.668 1.960 -3.540 1.00 96.69 265 ILE A CA 1
ATOM 1915 C C . ILE A 1 265 ? -6.186 2.370 -2.139 1.00 96.69 265 ILE A C 1
ATOM 1917 O O . ILE A 1 265 ? -6.981 2.388 -1.197 1.00 96.69 265 ILE A O 1
ATOM 1921 N N . CYS A 1 266 ? -4.914 2.745 -1.975 1.00 95.62 266 CYS A N 1
ATOM 1922 C CA . CYS A 1 266 ? -4.376 3.116 -0.662 1.00 95.62 266 CYS A CA 1
ATOM 1923 C C . CYS A 1 266 ? -4.915 4.456 -0.131 1.00 95.62 266 CYS A C 1
ATOM 1925 O O . CYS A 1 266 ? -5.030 4.626 1.085 1.00 95.62 266 CYS A O 1
ATOM 1927 N N . TRP A 1 267 ? -5.309 5.384 -1.009 1.00 96.75 267 TRP A N 1
ATOM 1928 C CA . TRP A 1 267 ? -5.864 6.689 -0.623 1.00 96.75 267 TRP A CA 1
ATOM 1929 C C . TRP A 1 267 ? -7.087 6.599 0.308 1.00 96.75 267 TRP A C 1
ATOM 1931 O O . TRP A 1 267 ? -7.024 7.133 1.422 1.00 96.75 267 TRP A O 1
ATOM 1941 N N . PRO A 1 268 ? -8.190 5.918 -0.066 1.00 96.50 268 PRO A N 1
ATOM 1942 C CA . PRO A 1 268 ? -9.356 5.803 0.807 1.00 96.50 268 PRO A CA 1
ATOM 1943 C C . PRO A 1 268 ? -9.042 5.052 2.108 1.00 96.50 268 PRO A C 1
ATOM 1945 O O . PRO A 1 268 ? -9.550 5.435 3.163 1.00 96.50 268 PRO A O 1
ATOM 1948 N N . GLY A 1 269 ? -8.174 4.033 2.071 1.00 92.00 269 GLY A N 1
ATOM 1949 C CA . GLY A 1 269 ? -7.752 3.295 3.267 1.00 92.00 269 GLY A CA 1
ATOM 1950 C C . GLY A 1 269 ? -7.080 4.199 4.304 1.00 92.00 269 GLY A C 1
ATOM 1951 O O . GLY A 1 269 ? -7.487 4.221 5.471 1.00 92.00 269 GLY A O 1
ATOM 1952 N N . SER A 1 270 ? -6.117 5.008 3.858 1.00 93.50 270 SER A N 1
ATOM 1953 C CA . SER A 1 270 ? -5.385 5.963 4.697 1.00 93.50 270 SER A CA 1
ATOM 1954 C C . SER A 1 270 ? -6.277 7.092 5.229 1.00 93.50 270 SER A C 1
ATOM 1956 O O . SER A 1 270 ? -6.177 7.460 6.402 1.00 93.50 270 SER A O 1
ATOM 1958 N N . LEU A 1 271 ? -7.211 7.604 4.419 1.00 95.06 271 LEU A N 1
ATOM 1959 C CA . LEU A 1 271 ? -8.151 8.649 4.849 1.00 95.06 271 LEU A CA 1
ATOM 1960 C C . LEU A 1 271 ? -9.141 8.135 5.906 1.00 95.06 271 LEU A C 1
ATOM 1962 O O . LEU A 1 271 ? -9.344 8.789 6.932 1.00 95.06 271 LEU A O 1
ATOM 1966 N N . ILE A 1 272 ? -9.724 6.946 5.710 1.00 93.94 272 ILE A N 1
ATOM 1967 C CA . ILE A 1 272 ? -10.642 6.348 6.695 1.00 93.94 272 ILE A CA 1
ATOM 1968 C C . ILE A 1 272 ? -9.899 6.059 8.006 1.00 93.94 272 ILE A C 1
ATOM 1970 O O . ILE A 1 272 ? -10.443 6.312 9.085 1.00 93.94 272 ILE A O 1
ATOM 1974 N N . ALA A 1 273 ? -8.657 5.567 7.929 1.00 91.25 273 ALA A N 1
ATOM 1975 C CA . ALA A 1 273 ? -7.820 5.329 9.104 1.00 91.25 273 ALA A CA 1
ATOM 1976 C C . ALA A 1 273 ? -7.507 6.620 9.882 1.00 91.25 273 ALA A C 1
ATOM 1978 O O . ALA A 1 273 ? -7.401 6.579 11.110 1.00 91.25 273 ALA A O 1
ATOM 1979 N N . LEU A 1 274 ? -7.387 7.758 9.191 1.00 92.56 274 LEU A N 1
ATOM 1980 C CA . LEU A 1 274 ? -7.082 9.050 9.803 1.00 92.56 274 LEU A CA 1
ATOM 1981 C C . LEU A 1 274 ? -8.302 9.705 10.475 1.00 92.56 274 LEU A C 1
ATOM 1983 O O . LEU A 1 274 ? -8.186 10.217 11.592 1.00 92.56 274 LEU A O 1
ATOM 1987 N N . PHE A 1 275 ? -9.466 9.703 9.817 1.00 93.00 275 PHE A N 1
ATOM 1988 C CA . PHE A 1 275 ? -10.638 10.455 10.288 1.00 93.00 275 PHE A CA 1
ATOM 1989 C C . PHE A 1 275 ? -11.505 9.703 11.305 1.00 93.00 275 PHE A C 1
ATOM 1991 O O . PHE A 1 275 ? -12.189 10.335 12.116 1.00 93.00 275 PHE A O 1
ATOM 1998 N N . LYS A 1 276 ? -11.493 8.366 11.297 1.00 84.75 276 LYS A N 1
ATOM 1999 C CA . LYS A 1 276 ? -12.408 7.564 12.118 1.00 84.75 276 LYS A CA 1
ATOM 2000 C C . LYS A 1 276 ? -11.842 7.346 13.531 1.00 84.75 276 LYS A C 1
ATOM 2002 O O . LYS A 1 276 ? -10.964 6.505 13.730 1.00 84.75 276 LYS A O 1
ATOM 2007 N N . ARG A 1 277 ? -12.341 8.141 14.490 1.00 62.06 277 ARG A N 1
ATOM 2008 C CA . ARG A 1 277 ? -12.030 8.048 15.932 1.00 62.06 277 ARG A CA 1
ATOM 2009 C C . ARG A 1 277 ? -12.642 6.815 16.587 1.00 62.06 277 ARG A C 1
ATOM 2011 O O . ARG A 1 277 ? -13.809 6.499 16.270 1.00 62.06 277 ARG A O 1
#

InterPro domains:
  IPR000473 Large ribosomal subunit protein bL36 [PF00444] (8-32)
  IPR035977 Large ribosomal subunit protein bL36 superfamily [SSF57840] (8-33)

pLDDT: mean 75.28, std 19.96, range [39.69, 97.81]

Organism: NCBI:txid2053003